Protein AF-A0A8C8DE47-F1 (afdb_monomer_lite)

Secondary structure (DSSP, 8-state):
--HHHHHHHHHHHHHHHHHHHHHHHHHHHHHTTT-TTHHHHHHHHHHHHHHHHHHHHHHHTSTTS-HHHHHHHHHHHHHHHHHHHHHTT-HHHHHHHHHHHHHHHHHHHHHS-HHHHHHHHHHHHHHHHHHHHHHHHHT-THHHHHHHHHHHTT---STHHHHHHHHHHHHHHHHHHH--EEEETTEEEE---HHHHHHHHHHHHHHHHHHHHH--------

pLDDT: mean 78.87, std 16.85, range [37.66, 96.94]

InterPro domains:
  IPR026258 Signal recognition particle subunit SRP68 [PF16969] (9-212)
  IPR026258 Signal recognition particle subunit SRP68 [PTHR12860] (9-216)
  IPR034652 Signal recognition particle subunit SRP68, RNA-binding domain [cd15481] (9-136)
  IPR038253 SRP68, N-terminal domain superfamily [G3DSA:1.10.3450.40] (7-141)

Sequence (222 aa):
MIFPLCVLRYLLLVLMEAERAWSYAMQLKQEANTEPRKRFHLLARLRKAAKHSERLEKLCESHRVDAKTKLEAQAYTAYLTGMVEFELQEWKRAMEAFNKCKTIYEKLASAFTEEMAALYRQRVDEISPNIRYCAYNIGDQNAINDLMQMRLTGGGGGMMAEKLETLITQARTKQAATMSEVEWRGRSVPVKVDKARIFLLGLADNEAAIAQVRNPTPLLFV

Foldseek 3Di:
DCPLVVLVVVLVVLLVQLVVLQVVLVVLVVVCVVPVVSLVVSLVSLVSSLVSLVVSLVSCVDPSHDPLVNLVSLLSSLQSQLVNCLSVVVLVSSLVSLVSSLVSLCVVLVPDDVVSVVVSVVVNVLCVLSNLVSCVVVPPPVSLVVLVVVVVVPNDDDPVVVVSVVVNVVVLLVVLVVPQWDADPNDIDGDPDSVVSSVVVVVVVVVVVVVCVVDDPPPPPD

Structure (mmCIF, N/CA/C/O backbone):
data_AF-A0A8C8DE47-F1
#
_entry.id   AF-A0A8C8DE47-F1
#
loop_
_atom_site.group_PDB
_atom_site.id
_atom_site.type_symbol
_atom_site.label_atom_id
_atom_site.label_alt_id
_atom_site.label_comp_id
_atom_site.label_asym_id
_atom_site.label_entity_id
_atom_site.label_seq_id
_atom_site.pdbx_PDB_ins_code
_atom_site.Cartn_x
_atom_site.Cartn_y
_atom_site.Cartn_z
_atom_site.occupancy
_atom_site.B_iso_or_equiv
_atom_site.auth_seq_id
_atom_site.auth_comp_id
_atom_site.auth_asym_id
_atom_site.auth_atom_id
_atom_site.pdbx_PDB_model_num
ATOM 1 N N . MET A 1 1 ? 28.789 -2.212 -26.240 1.00 38.50 1 MET A N 1
ATOM 2 C CA . MET A 1 1 ? 27.465 -2.509 -25.638 1.00 38.50 1 MET A CA 1
ATOM 3 C C . MET A 1 1 ? 27.493 -2.492 -24.094 1.00 38.50 1 MET A C 1
ATOM 5 O O . MET A 1 1 ? 26.902 -3.348 -23.458 1.00 38.50 1 MET A O 1
ATOM 9 N N . ILE A 1 2 ? 28.135 -1.497 -23.461 1.00 44.56 2 ILE A N 1
ATOM 10 C CA . ILE A 1 2 ? 28.269 -1.399 -21.982 1.00 44.56 2 ILE A CA 1
ATOM 11 C C . ILE A 1 2 ? 27.186 -0.483 -21.359 1.00 44.56 2 ILE A C 1
ATOM 13 O O . ILE A 1 2 ? 26.932 -0.510 -20.158 1.00 44.56 2 ILE A O 1
ATOM 17 N N . PHE A 1 3 ? 26.488 0.301 -22.185 1.00 41.28 3 PHE A N 1
ATOM 18 C CA . PHE A 1 3 ? 25.546 1.335 -21.749 1.00 41.28 3 PHE A CA 1
ATOM 19 C C . PHE A 1 3 ? 24.226 0.865 -21.091 1.00 41.28 3 PHE A C 1
ATOM 21 O O . PHE A 1 3 ? 23.833 1.517 -20.122 1.00 41.28 3 PHE A O 1
ATOM 28 N N . PRO A 1 4 ? 23.540 -0.222 -21.509 1.00 51.75 4 PRO A N 1
ATOM 29 C CA . PRO A 1 4 ? 22.264 -0.601 -20.880 1.00 51.75 4 PRO A CA 1
ATOM 30 C C . PRO A 1 4 ? 22.438 -1.132 -19.444 1.00 51.75 4 PRO A C 1
ATOM 32 O O . PRO A 1 4 ? 21.611 -0.867 -18.574 1.00 51.75 4 PRO A O 1
ATOM 35 N N . LEU A 1 5 ? 23.569 -1.785 -19.153 1.00 52.19 5 LEU A N 1
ATOM 36 C CA . LEU A 1 5 ? 23.911 -2.291 -17.816 1.00 52.19 5 LEU A CA 1
ATOM 37 C C . LEU A 1 5 ? 24.137 -1.175 -16.788 1.00 52.19 5 LEU A C 1
ATOM 39 O O . LEU A 1 5 ? 23.885 -1.372 -15.601 1.00 52.19 5 LEU A O 1
ATOM 43 N N . CYS A 1 6 ? 24.601 -0.002 -17.223 1.00 58.97 6 CYS A N 1
ATOM 44 C CA . CYS A 1 6 ? 24.860 1.115 -16.319 1.00 58.97 6 CYS A CA 1
ATOM 45 C C . CYS A 1 6 ? 23.542 1.718 -15.804 1.00 58.97 6 CYS A C 1
ATOM 47 O O . CYS A 1 6 ? 23.380 1.915 -14.603 1.00 58.97 6 CYS A O 1
ATOM 49 N N . VAL A 1 7 ? 22.562 1.914 -16.695 1.00 65.38 7 VAL A N 1
ATOM 50 C CA . VAL A 1 7 ? 21.240 2.475 -16.355 1.00 65.38 7 VAL A CA 1
ATOM 51 C C . VAL A 1 7 ? 20.494 1.579 -15.361 1.00 65.38 7 VAL A C 1
ATOM 53 O O . VAL A 1 7 ? 19.996 2.071 -14.351 1.00 65.38 7 VAL A O 1
ATOM 56 N N . LEU A 1 8 ? 20.500 0.261 -15.584 1.00 74.38 8 LEU A N 1
ATOM 57 C CA . LEU A 1 8 ? 19.870 -0.708 -14.680 1.00 74.38 8 LEU A CA 1
ATOM 58 C C . LEU A 1 8 ? 20.516 -0.722 -13.286 1.00 74.38 8 LEU A C 1
ATOM 60 O O . LEU A 1 8 ? 19.811 -0.795 -12.281 1.00 74.38 8 LEU A O 1
ATOM 64 N N . ARG A 1 9 ? 21.847 -0.584 -13.202 1.00 80.56 9 ARG A N 1
ATOM 65 C CA . ARG A 1 9 ? 22.563 -0.504 -11.916 1.00 80.56 9 ARG A CA 1
ATOM 66 C C . ARG A 1 9 ? 22.198 0.749 -11.121 1.00 80.56 9 ARG A C 1
ATOM 68 O O . ARG A 1 9 ? 22.050 0.662 -9.905 1.00 80.56 9 ARG A O 1
ATOM 75 N N . TYR A 1 10 ? 22.021 1.893 -11.784 1.00 84.81 10 TYR A N 1
ATOM 76 C CA . TYR A 1 10 ? 21.593 3.121 -11.106 1.00 84.81 10 TYR A CA 1
ATOM 77 C C . TYR A 1 10 ? 20.150 3.037 -10.595 1.00 84.81 10 TYR A C 1
ATOM 79 O O . TYR A 1 10 ? 19.887 3.477 -9.477 1.00 84.81 10 TYR A O 1
ATOM 87 N N . LEU A 1 11 ? 19.232 2.442 -11.366 1.00 88.44 11 LEU A N 1
ATOM 88 C CA . LEU A 1 11 ? 17.853 2.214 -10.914 1.00 88.44 11 LEU A CA 1
ATOM 89 C C . LEU A 1 11 ? 17.817 1.276 -9.701 1.00 88.44 11 LEU A C 1
ATOM 91 O O . LEU A 1 11 ? 17.172 1.586 -8.700 1.00 88.44 11 LEU A O 1
ATOM 95 N N . LEU A 1 12 ? 18.578 0.178 -9.751 1.00 92.00 12 LEU A N 1
ATOM 96 C CA . LEU A 1 12 ? 18.678 -0.770 -8.643 1.00 92.00 12 LEU A CA 1
ATOM 97 C C . LEU A 1 12 ? 19.246 -0.118 -7.375 1.00 92.00 12 LEU A C 1
ATOM 99 O O . LEU A 1 12 ? 18.756 -0.387 -6.284 1.00 92.00 12 LEU A O 1
ATOM 103 N N . LEU A 1 13 ? 20.239 0.768 -7.500 1.00 93.44 13 LEU A N 1
ATOM 10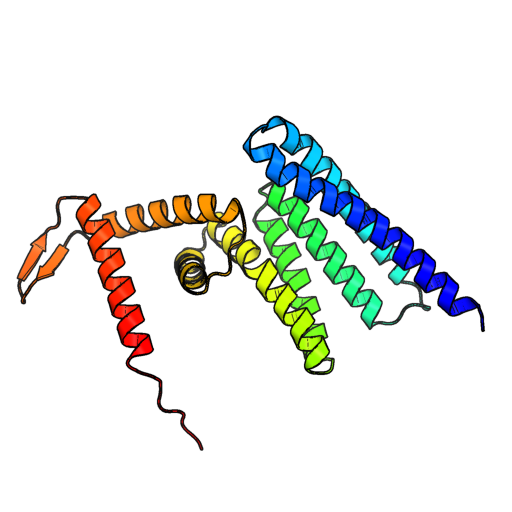4 C CA . LEU A 1 13 ? 20.801 1.486 -6.354 1.00 93.44 13 LEU A CA 1
ATOM 105 C C . LEU A 1 13 ? 19.730 2.311 -5.622 1.00 93.44 13 LEU A C 1
ATOM 107 O O . LEU A 1 13 ? 19.622 2.230 -4.401 1.00 93.44 13 LEU A O 1
ATOM 111 N N . VAL A 1 14 ? 18.918 3.074 -6.361 1.00 94.12 14 VAL A N 1
ATOM 112 C CA . VAL A 1 14 ? 17.852 3.902 -5.771 1.00 94.12 14 VAL A CA 1
ATOM 113 C C . VAL A 1 14 ? 16.739 3.034 -5.183 1.00 94.12 14 VAL A C 1
ATOM 115 O O . VAL A 1 14 ? 16.232 3.346 -4.104 1.00 94.12 14 VAL A O 1
ATOM 118 N N . LEU A 1 15 ? 16.401 1.918 -5.836 1.00 94.00 15 LEU A N 1
ATOM 119 C CA . LEU A 1 15 ? 15.455 0.942 -5.296 1.00 94.00 15 LEU A CA 1
ATOM 120 C C . LEU A 1 15 ? 15.939 0.386 -3.948 1.00 94.00 15 LEU A C 1
ATOM 122 O O . LEU A 1 15 ? 15.185 0.378 -2.981 1.00 94.00 15 LEU A O 1
ATOM 126 N N . MET A 1 16 ? 17.216 0.011 -3.843 1.00 95.44 16 MET A N 1
ATOM 127 C CA . MET A 1 16 ? 17.796 -0.492 -2.591 1.00 95.44 16 MET A CA 1
ATOM 128 C C . MET A 1 16 ? 17.803 0.567 -1.478 1.00 95.44 16 MET A C 1
ATOM 130 O O . MET A 1 16 ? 17.647 0.235 -0.302 1.00 95.44 16 MET A O 1
ATOM 134 N N . GLU A 1 17 ? 17.935 1.856 -1.809 1.00 95.25 17 GLU A N 1
ATOM 135 C CA . GLU A 1 17 ? 17.772 2.933 -0.825 1.00 95.25 17 GLU A CA 1
ATOM 136 C C . GLU A 1 17 ? 16.335 3.037 -0.297 1.00 95.25 17 GLU A C 1
ATOM 138 O O . GLU A 1 17 ? 16.152 3.245 0.910 1.00 95.25 17 GLU A O 1
ATOM 143 N N . ALA A 1 18 ? 15.339 2.885 -1.179 1.00 95.75 18 ALA A N 1
ATOM 144 C CA . ALA A 1 18 ? 13.925 2.872 -0.813 1.00 95.75 18 ALA A CA 1
ATOM 145 C C . ALA A 1 18 ? 13.596 1.658 0.070 1.00 95.75 18 ALA A C 1
ATOM 147 O O . ALA A 1 18 ? 13.076 1.833 1.173 1.00 95.75 18 ALA A O 1
ATOM 148 N N . GLU A 1 19 ? 14.011 0.459 -0.345 1.00 96.31 19 GLU A N 1
ATOM 149 C CA . GLU A 1 19 ? 13.815 -0.799 0.389 1.00 96.31 19 GLU A CA 1
ATOM 150 C C . GLU A 1 19 ? 14.493 -0.794 1.761 1.00 96.31 19 GLU A C 1
ATOM 152 O O . GLU A 1 19 ? 13.926 -1.239 2.761 1.00 96.31 19 GLU A O 1
ATOM 157 N N . ARG A 1 20 ? 15.689 -0.207 1.871 1.00 96.81 20 ARG A N 1
ATOM 158 C CA . ARG A 1 20 ? 16.355 -0.031 3.168 1.00 96.81 20 ARG A CA 1
ATOM 159 C C . ARG A 1 20 ? 15.553 0.875 4.105 1.00 96.81 20 ARG A C 1
ATOM 161 O O . ARG A 1 20 ? 15.493 0.628 5.306 1.00 96.81 20 ARG A O 1
ATOM 168 N N . ALA A 1 21 ? 14.966 1.955 3.590 1.00 96.19 21 ALA A N 1
ATOM 169 C CA . ALA A 1 21 ? 14.141 2.843 4.405 1.00 96.19 21 ALA A CA 1
ATOM 170 C C . ALA A 1 21 ? 12.803 2.186 4.786 1.00 96.19 21 ALA A C 1
ATOM 172 O O . ALA A 1 21 ? 12.360 2.342 5.926 1.00 96.19 21 ALA A O 1
ATOM 173 N N . TRP A 1 22 ? 12.198 1.432 3.865 1.00 96.25 22 TRP A N 1
ATOM 174 C CA . TRP A 1 22 ? 10.948 0.708 4.083 1.00 96.25 22 TRP A CA 1
ATOM 175 C C . TRP A 1 22 ? 11.107 -0.436 5.090 1.00 96.25 22 TRP A C 1
ATOM 177 O O . TRP A 1 22 ? 10.358 -0.491 6.063 1.00 96.25 22 TRP A O 1
ATOM 187 N N . SER A 1 23 ? 12.124 -1.287 4.937 1.00 95.88 23 SER A N 1
ATOM 188 C CA . SER A 1 23 ? 12.392 -2.396 5.864 1.00 95.88 23 SER A CA 1
ATOM 189 C C . SER A 1 23 ? 12.642 -1.898 7.288 1.00 95.88 23 SER A C 1
ATOM 191 O O . SER A 1 23 ? 12.071 -2.427 8.242 1.00 95.88 23 SER A O 1
ATOM 193 N N . TYR A 1 24 ? 13.391 -0.803 7.443 1.00 95.69 24 TYR A N 1
ATOM 194 C CA . TYR A 1 24 ? 13.592 -0.184 8.752 1.00 95.69 24 TYR A CA 1
ATOM 195 C C . TYR A 1 24 ? 12.274 0.363 9.330 1.00 95.69 24 TYR A C 1
ATOM 197 O O . TYR A 1 24 ? 12.012 0.239 10.525 1.00 95.69 24 TYR A O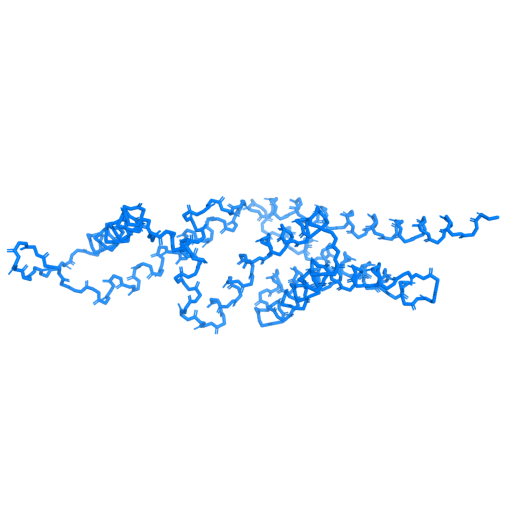 1
ATOM 205 N N . ALA A 1 25 ? 11.394 0.933 8.504 1.00 93.88 25 ALA A N 1
ATOM 206 C CA . ALA A 1 25 ? 10.071 1.330 8.976 1.00 93.88 25 ALA A CA 1
ATOM 207 C C . ALA A 1 25 ? 9.223 0.131 9.435 1.00 93.88 25 ALA A C 1
ATOM 209 O O . ALA A 1 25 ? 8.546 0.236 10.456 1.00 93.88 25 ALA A O 1
ATOM 210 N N . MET A 1 26 ? 9.280 -1.002 8.728 1.00 92.56 26 MET A N 1
ATOM 211 C CA . MET A 1 26 ? 8.561 -2.223 9.111 1.00 92.56 26 MET A CA 1
ATOM 212 C C . MET A 1 26 ? 9.095 -2.825 10.415 1.00 92.56 26 MET A C 1
ATOM 214 O O . MET A 1 26 ? 8.305 -3.226 11.267 1.00 92.56 26 MET A O 1
ATOM 218 N N . GLN A 1 27 ? 10.412 -2.805 10.630 1.00 93.12 27 GLN A N 1
ATOM 219 C CA . GLN A 1 27 ? 11.006 -3.182 11.915 1.00 93.12 27 GLN A CA 1
ATOM 220 C C . GLN A 1 27 ? 10.499 -2.270 13.045 1.00 93.12 27 GLN A C 1
ATOM 222 O O . GLN A 1 27 ? 9.996 -2.743 14.062 1.00 93.12 27 GLN A O 1
ATOM 227 N N . LEU A 1 28 ? 10.552 -0.949 12.844 1.00 92.06 28 LEU A N 1
ATOM 228 C CA . LEU A 1 28 ? 10.053 0.019 13.826 1.00 92.06 28 LEU A CA 1
ATOM 229 C C . LEU A 1 28 ? 8.552 -0.134 14.088 1.00 92.06 28 LEU A C 1
ATOM 231 O O . LEU A 1 28 ? 8.098 0.220 15.170 1.00 92.06 28 LEU A O 1
ATOM 235 N N . LYS A 1 29 ? 7.783 -0.665 13.130 1.00 89.75 29 LYS A N 1
ATOM 236 C CA . LYS A 1 29 ? 6.351 -0.948 13.295 1.00 89.75 29 LYS A CA 1
ATOM 237 C C . LYS A 1 29 ? 6.108 -2.044 14.320 1.00 89.75 29 LYS A C 1
ATOM 239 O O . LYS A 1 29 ? 5.186 -1.920 15.115 1.00 89.75 29 LYS A O 1
ATOM 244 N N . GLN A 1 30 ? 6.950 -3.073 14.333 1.00 89.88 30 GLN A N 1
ATOM 245 C CA . GLN A 1 30 ? 6.897 -4.132 15.341 1.00 89.88 30 GLN A CA 1
AT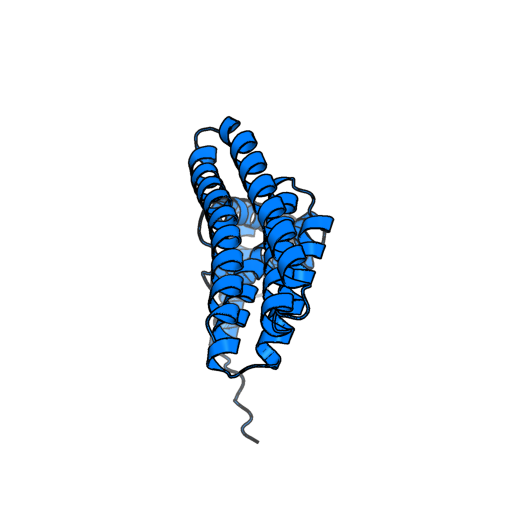OM 246 C C . GLN A 1 30 ? 7.351 -3.610 16.710 1.00 89.88 30 GLN A C 1
ATOM 248 O O . GLN A 1 30 ? 6.702 -3.864 17.721 1.00 89.88 30 GLN A O 1
ATOM 253 N N . GLU A 1 31 ? 8.424 -2.816 16.744 1.00 89.56 31 GLU A N 1
ATOM 254 C CA . GLU A 1 31 ? 8.941 -2.222 17.985 1.00 89.56 31 GLU A CA 1
ATOM 255 C C . GLU A 1 31 ? 8.005 -1.154 18.580 1.00 89.56 31 GLU A C 1
ATOM 257 O O . GLU A 1 31 ? 8.010 -0.925 19.787 1.00 89.56 31 GLU A O 1
ATOM 262 N N . ALA A 1 32 ? 7.187 -0.493 17.757 1.00 87.50 32 ALA A N 1
ATOM 263 C CA . ALA A 1 32 ? 6.231 0.513 18.214 1.00 87.50 32 ALA A CA 1
ATOM 264 C C . ALA A 1 32 ? 5.055 -0.077 19.012 1.00 87.50 32 ALA A C 1
ATOM 266 O O . ALA A 1 32 ? 4.316 0.684 19.636 1.00 87.50 32 ALA A O 1
ATOM 267 N N . ASN A 1 33 ? 4.889 -1.404 19.015 1.00 83.50 33 ASN A N 1
ATOM 268 C CA . ASN A 1 33 ? 3.889 -2.079 19.843 1.00 83.50 33 ASN A CA 1
ATOM 269 C C . ASN A 1 33 ? 4.217 -1.964 21.334 1.00 83.50 33 ASN A C 1
ATOM 271 O O . ASN A 1 33 ? 3.310 -1.826 22.147 1.00 83.50 33 ASN A O 1
ATOM 275 N N . THR A 1 34 ? 5.506 -2.000 21.683 1.00 87.62 34 THR A N 1
ATOM 276 C CA . THR A 1 34 ? 5.983 -1.806 23.058 1.00 87.62 34 THR A CA 1
ATOM 277 C C . THR A 1 34 ? 6.329 -0.344 23.330 1.00 87.62 34 THR A C 1
ATOM 279 O O . THR A 1 34 ? 6.056 0.157 24.414 1.00 87.62 34 THR A O 1
ATOM 282 N N . GLU A 1 35 ? 6.877 0.361 22.335 1.00 88.62 35 GLU A N 1
ATOM 283 C CA . GLU A 1 35 ? 7.365 1.737 22.469 1.00 88.62 35 GLU A CA 1
ATOM 284 C C . GLU A 1 35 ? 6.647 2.700 21.501 1.00 88.62 35 GLU A C 1
ATOM 286 O O . GLU A 1 35 ? 7.151 2.979 20.403 1.00 88.62 35 GLU A O 1
ATOM 291 N N . PRO A 1 36 ? 5.498 3.294 21.881 1.00 86.62 36 PRO A N 1
ATOM 292 C CA . PRO A 1 36 ? 4.660 4.073 20.963 1.00 86.62 36 PRO A CA 1
ATOM 293 C C . PRO A 1 36 ? 5.369 5.308 20.385 1.00 86.62 36 PRO A C 1
ATOM 295 O O . PRO A 1 36 ? 5.050 5.760 19.282 1.00 86.62 36 PRO A O 1
ATOM 298 N N . ARG A 1 37 ? 6.391 5.836 21.075 1.00 89.19 37 ARG A N 1
ATOM 299 C CA . ARG A 1 37 ? 7.202 6.967 20.596 1.00 89.19 37 ARG A CA 1
ATOM 300 C C . ARG A 1 37 ? 7.969 6.640 19.308 1.00 89.19 37 ARG A C 1
ATOM 302 O O . ARG A 1 37 ? 8.228 7.543 18.512 1.00 89.19 37 ARG A O 1
ATOM 309 N N . LYS A 1 38 ? 8.278 5.364 19.042 1.00 88.50 38 LYS A N 1
ATOM 310 C CA . LYS A 1 38 ? 8.953 4.936 17.802 1.00 88.50 38 LYS A CA 1
ATOM 311 C C . LYS A 1 38 ? 8.095 5.137 16.552 1.00 88.50 38 LYS A C 1
ATOM 313 O O . LYS A 1 38 ? 8.648 5.220 15.454 1.00 88.50 38 LYS A O 1
ATOM 318 N N . ARG A 1 39 ? 6.777 5.331 16.697 1.00 89.12 39 ARG A N 1
ATOM 319 C CA . ARG A 1 39 ? 5.868 5.617 15.575 1.00 89.12 39 ARG A CA 1
ATOM 320 C C . ARG A 1 39 ? 6.256 6.884 14.801 1.00 89.12 39 ARG A C 1
ATOM 322 O O . ARG A 1 39 ? 6.137 6.912 13.579 1.00 89.12 39 ARG A O 1
ATOM 329 N N . PHE A 1 40 ? 6.797 7.904 15.472 1.00 91.69 40 PHE A N 1
ATOM 330 C CA . PHE A 1 40 ? 7.300 9.106 14.792 1.00 91.69 40 PHE A CA 1
ATOM 331 C C . PHE A 1 40 ? 8.489 8.792 13.875 1.00 91.69 40 PHE A C 1
ATOM 333 O O . PHE A 1 40 ? 8.558 9.275 12.742 1.00 91.69 40 PHE A O 1
ATOM 340 N N . HIS A 1 41 ? 9.409 7.944 14.342 1.00 93.81 41 HIS A N 1
ATOM 341 C CA . HIS A 1 41 ? 10.574 7.523 13.565 1.00 93.81 41 HIS A CA 1
ATOM 342 C C . HIS A 1 41 ? 10.168 6.623 12.395 1.00 93.81 41 HIS A C 1
ATOM 344 O O . HIS A 1 41 ? 10.675 6.799 11.286 1.00 93.81 41 HIS A O 1
ATOM 350 N N . LEU A 1 42 ? 9.216 5.712 12.615 1.00 93.38 42 LEU A N 1
ATOM 351 C CA . LEU A 1 42 ? 8.605 4.894 11.565 1.00 93.38 42 LEU A CA 1
ATOM 352 C C . LEU A 1 42 ? 8.080 5.768 10.427 1.00 93.38 42 LEU A C 1
ATOM 354 O O . LEU A 1 42 ? 8.450 5.565 9.270 1.00 93.38 42 LEU A O 1
ATOM 358 N N . LEU A 1 43 ? 7.271 6.779 10.752 1.00 94.19 43 LEU A N 1
ATOM 359 C CA . LEU A 1 43 ? 6.667 7.650 9.749 1.00 94.19 43 LEU A CA 1
ATOM 360 C C . LEU A 1 43 ? 7.729 8.438 8.968 1.00 94.19 43 LEU A C 1
ATOM 362 O O . LEU A 1 43 ? 7.639 8.569 7.747 1.00 94.19 43 LEU A O 1
ATOM 366 N N . ALA A 1 44 ? 8.772 8.923 9.649 1.00 95.56 44 ALA A N 1
ATOM 367 C CA . ALA A 1 44 ? 9.896 9.590 8.998 1.00 95.56 44 ALA A CA 1
ATOM 368 C C . ALA A 1 44 ? 10.636 8.659 8.017 1.00 95.56 44 ALA A C 1
ATOM 370 O O . ALA A 1 44 ? 11.041 9.092 6.935 1.00 95.56 44 ALA A O 1
ATOM 371 N N . ARG A 1 45 ? 10.789 7.373 8.362 1.00 96.31 45 ARG A N 1
ATOM 372 C CA . ARG A 1 45 ? 11.398 6.362 7.485 1.00 96.31 45 ARG A CA 1
ATOM 373 C C . ARG A 1 45 ? 10.515 6.022 6.284 1.00 96.31 45 ARG A C 1
ATOM 375 O O . ARG A 1 45 ? 11.041 6.006 5.174 1.00 96.31 45 ARG A O 1
ATOM 382 N N . LEU A 1 46 ? 9.202 5.862 6.461 1.00 94.75 46 LEU A N 1
ATOM 383 C CA . LEU A 1 46 ? 8.279 5.637 5.338 1.00 94.75 46 LEU A CA 1
ATOM 384 C C . LEU A 1 46 ? 8.239 6.817 4.368 1.00 94.75 46 LEU A C 1
ATOM 386 O O . LEU A 1 46 ? 8.344 6.617 3.162 1.00 94.75 46 LEU A O 1
ATOM 390 N N . ARG A 1 47 ? 8.177 8.055 4.874 1.00 96.25 47 ARG A N 1
ATOM 391 C CA . ARG A 1 47 ? 8.252 9.256 4.022 1.00 96.25 47 ARG A CA 1
ATOM 392 C C . ARG A 1 47 ? 9.556 9.312 3.233 1.00 96.25 47 ARG A C 1
ATOM 394 O O . ARG A 1 47 ? 9.562 9.701 2.069 1.00 96.25 47 ARG A O 1
ATOM 401 N N . LYS A 1 48 ? 10.668 8.902 3.852 1.00 96.50 48 LYS A N 1
ATOM 402 C CA . LYS A 1 48 ? 11.952 8.793 3.158 1.00 96.50 48 LYS A CA 1
ATOM 403 C C . LYS A 1 48 ? 11.900 7.732 2.053 1.00 96.50 48 LYS A C 1
ATOM 405 O O . LYS A 1 48 ? 12.375 8.016 0.959 1.00 96.50 48 LYS A O 1
ATOM 410 N N . ALA A 1 49 ? 11.310 6.564 2.310 1.00 96.94 49 ALA A N 1
ATOM 411 C CA . ALA A 1 49 ? 11.123 5.521 1.300 1.00 96.94 49 ALA A CA 1
ATOM 412 C C . ALA A 1 49 ? 10.290 6.032 0.110 1.00 96.94 49 ALA A C 1
ATOM 414 O O . ALA A 1 49 ? 10.742 5.928 -1.027 1.00 96.94 49 ALA A O 1
ATOM 415 N N . ALA A 1 50 ? 9.154 6.689 0.375 1.00 95.75 50 ALA A N 1
ATOM 416 C CA . ALA A 1 50 ? 8.307 7.292 -0.658 1.00 95.75 50 ALA A CA 1
ATOM 417 C C . ALA A 1 50 ? 9.054 8.357 -1.489 1.00 95.75 50 ALA A C 1
ATOM 419 O O . ALA A 1 50 ? 8.954 8.399 -2.711 1.00 95.75 50 ALA A O 1
ATOM 420 N N . LYS A 1 51 ? 9.902 9.175 -0.855 1.00 96.44 51 LYS A N 1
ATOM 421 C CA . LYS A 1 51 ? 10.746 10.142 -1.576 1.00 96.44 51 LYS A CA 1
ATOM 422 C C . LYS A 1 51 ? 11.781 9.461 -2.483 1.00 96.44 51 LYS A C 1
ATOM 424 O O . LYS A 1 51 ? 12.091 9.974 -3.559 1.00 96.44 51 LYS A O 1
ATOM 429 N N . HIS A 1 52 ? 12.342 8.326 -2.059 1.00 96.38 52 HIS A N 1
ATOM 430 C CA . HIS A 1 52 ? 13.243 7.538 -2.905 1.00 96.38 52 HIS A CA 1
ATOM 431 C C . HIS A 1 52 ? 12.493 6.892 -4.080 1.00 96.38 52 HIS A C 1
ATOM 433 O O . HIS A 1 52 ? 13.025 6.910 -5.188 1.00 96.38 52 HIS A O 1
ATOM 439 N N . SER A 1 53 ? 11.257 6.409 -3.894 1.00 95.44 53 SER A N 1
ATOM 440 C CA . SER A 1 53 ? 10.447 5.886 -5.005 1.00 95.44 53 SER A CA 1
ATOM 441 C C . SER A 1 53 ? 10.014 6.967 -5.990 1.00 95.44 53 SER A C 1
ATOM 443 O O . SER A 1 53 ? 10.128 6.755 -7.189 1.00 95.44 53 SER A O 1
ATOM 445 N N . GLU A 1 54 ? 9.643 8.165 -5.529 1.00 95.69 54 GLU A N 1
ATOM 446 C CA . GLU A 1 54 ? 9.374 9.301 -6.427 1.00 95.69 54 GLU A CA 1
ATOM 447 C C . GLU A 1 54 ? 10.607 9.663 -7.268 1.00 95.69 54 GLU A C 1
ATOM 449 O O . GLU A 1 54 ? 10.507 9.995 -8.450 1.00 95.69 54 GLU A O 1
ATOM 454 N N . ARG A 1 55 ? 11.804 9.594 -6.670 1.00 94.38 55 ARG A N 1
ATOM 455 C CA . ARG A 1 55 ? 13.058 9.786 -7.409 1.00 94.38 55 ARG A CA 1
ATOM 456 C C . ARG A 1 55 ? 13.278 8.668 -8.429 1.00 94.38 55 ARG A C 1
ATOM 458 O O . ARG A 1 55 ? 13.732 8.963 -9.531 1.00 94.38 55 ARG A O 1
ATOM 465 N N . LEU A 1 56 ? 12.987 7.419 -8.068 1.00 93.69 56 LEU A N 1
ATOM 466 C CA . LEU A 1 56 ? 13.083 6.271 -8.970 1.00 93.69 56 LEU A CA 1
ATOM 467 C C . LEU A 1 56 ? 12.135 6.431 -10.166 1.00 93.69 56 LEU A C 1
ATOM 469 O O . LEU A 1 56 ? 12.569 6.283 -11.302 1.00 93.69 56 LEU A O 1
ATOM 473 N N . GLU A 1 57 ? 10.882 6.809 -9.923 1.00 94.44 57 GLU A N 1
ATOM 474 C CA . GLU A 1 57 ? 9.875 7.055 -10.959 1.00 94.44 57 GLU A CA 1
ATOM 475 C C . GLU A 1 57 ? 10.337 8.127 -11.954 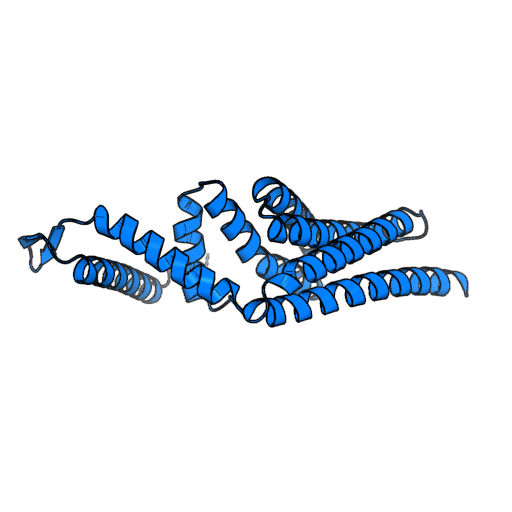1.00 94.44 57 GLU A C 1
ATOM 477 O O . GLU A 1 57 ? 10.343 7.875 -13.158 1.00 94.44 57 GLU A O 1
ATOM 482 N N . LYS A 1 58 ? 10.857 9.260 -11.462 1.00 93.19 58 LYS A N 1
ATOM 483 C CA . LYS A 1 58 ? 11.433 10.322 -12.309 1.00 93.19 58 LYS A CA 1
ATOM 484 C C . LYS A 1 58 ? 12.607 9.843 -13.162 1.00 93.19 58 LYS A C 1
ATOM 486 O O . LYS A 1 58 ? 12.778 10.288 -14.292 1.00 93.19 58 LYS A O 1
ATOM 491 N N . LEU A 1 59 ? 13.445 8.944 -12.641 1.00 91.06 59 LEU A N 1
ATOM 492 C CA . LEU A 1 59 ? 14.530 8.347 -13.430 1.00 91.06 59 LEU A CA 1
ATOM 493 C C . LEU A 1 59 ? 13.983 7.393 -14.501 1.00 91.06 59 LEU A C 1
ATOM 495 O O . LEU A 1 59 ? 14.518 7.346 -15.613 1.00 91.06 59 LEU A O 1
ATOM 499 N N . CYS A 1 60 ? 12.907 6.669 -14.186 1.00 91.19 60 CYS A N 1
ATOM 500 C CA . CYS A 1 60 ? 12.232 5.768 -15.111 1.00 91.19 60 CYS A CA 1
ATOM 501 C C . CYS A 1 60 ? 11.522 6.497 -16.258 1.00 91.19 60 CYS A C 1
ATOM 503 O O . CYS A 1 60 ? 11.348 5.887 -17.304 1.00 91.19 60 CYS A O 1
ATOM 505 N N . GLU A 1 61 ? 11.173 7.783 -16.143 1.00 90.25 61 GLU A N 1
ATOM 506 C CA . GLU A 1 61 ? 10.559 8.572 -17.233 1.00 90.25 61 GLU A CA 1
ATOM 507 C C . GLU A 1 61 ? 11.446 8.698 -18.487 1.00 90.25 61 GLU A C 1
ATOM 509 O O . GLU A 1 61 ? 10.950 8.970 -19.582 1.00 90.25 61 GLU A O 1
ATOM 514 N N . SER A 1 62 ? 12.751 8.438 -18.363 1.00 89.00 62 SER A N 1
ATOM 515 C CA . SER A 1 62 ? 13.695 8.459 -19.481 1.00 89.00 62 SER A CA 1
ATOM 516 C C . SER A 1 62 ? 13.256 7.574 -20.661 1.00 89.00 62 SER A C 1
ATOM 518 O O . SER A 1 62 ? 12.658 6.506 -20.506 1.00 89.00 62 SER A O 1
ATOM 520 N N . HIS A 1 63 ? 13.613 7.979 -21.883 1.00 84.88 63 HIS A N 1
ATOM 521 C CA . HIS A 1 63 ? 13.351 7.207 -23.108 1.00 84.88 63 HIS A CA 1
ATOM 522 C C . HIS A 1 63 ? 14.119 5.875 -23.162 1.00 84.88 63 HIS A C 1
ATOM 524 O O . HIS A 1 63 ? 13.810 5.026 -23.988 1.00 84.88 63 HIS A O 1
ATOM 530 N N . ARG A 1 64 ? 15.124 5.692 -22.296 1.00 85.81 64 ARG A N 1
ATOM 531 C CA . ARG A 1 64 ? 15.967 4.486 -22.239 1.00 85.81 64 ARG A CA 1
ATOM 532 C C . ARG A 1 64 ? 15.375 3.354 -21.398 1.00 85.81 64 ARG A C 1
ATOM 534 O O . ARG A 1 64 ? 16.014 2.316 -21.274 1.00 85.81 64 ARG A O 1
ATOM 541 N N . VAL A 1 65 ? 14.227 3.588 -20.764 1.00 86.69 65 VAL A N 1
ATOM 542 C CA . VAL A 1 65 ? 13.578 2.647 -19.847 1.00 86.69 65 VAL A CA 1
ATOM 543 C C . VAL A 1 65 ? 12.295 2.124 -20.482 1.00 86.69 65 VAL A C 1
ATOM 545 O O . VAL A 1 65 ? 11.481 2.904 -20.993 1.00 86.69 65 VAL A O 1
ATOM 548 N N . ASP A 1 66 ? 12.123 0.806 -20.418 1.00 89.00 66 ASP A N 1
ATOM 549 C CA . ASP A 1 66 ? 10.975 0.101 -20.976 1.00 89.00 66 ASP A CA 1
ATOM 550 C C . ASP A 1 66 ? 9.661 0.535 -20.314 1.00 89.00 66 ASP A C 1
ATOM 552 O O . ASP A 1 66 ? 9.606 0.883 -19.130 1.00 89.00 66 ASP A O 1
ATOM 556 N N . ALA A 1 67 ? 8.565 0.460 -21.073 1.00 89.62 67 ALA A N 1
ATOM 557 C CA . ALA A 1 67 ? 7.230 0.795 -20.576 1.00 89.62 67 ALA A CA 1
ATOM 558 C C . ALA A 1 67 ? 6.824 -0.054 -19.356 1.00 89.62 67 ALA A C 1
ATOM 560 O O . ALA A 1 67 ? 6.172 0.455 -18.445 1.00 89.62 67 ALA A O 1
ATOM 561 N N . LYS A 1 68 ? 7.273 -1.317 -19.297 1.00 90.00 68 LYS A N 1
ATOM 562 C CA . LYS A 1 68 ? 7.064 -2.208 -18.147 1.00 90.00 68 LYS A CA 1
ATOM 563 C C . LYS A 1 68 ? 7.648 -1.610 -16.865 1.00 90.00 68 LYS A C 1
ATOM 565 O O . LYS A 1 68 ? 6.925 -1.401 -15.899 1.00 90.00 68 LYS A O 1
ATOM 570 N N . THR A 1 69 ? 8.939 -1.283 -16.873 1.00 90.44 69 THR A N 1
ATOM 571 C CA . THR A 1 69 ? 9.649 -0.754 -15.699 1.00 90.44 69 THR A CA 1
ATOM 572 C C . THR A 1 69 ? 9.105 0.608 -15.263 1.00 90.44 69 THR A C 1
ATOM 574 O O . THR A 1 69 ? 9.086 0.912 -14.073 1.00 90.44 69 THR A O 1
ATOM 577 N N . LYS A 1 70 ? 8.598 1.417 -16.205 1.00 93.06 70 LYS A N 1
ATOM 578 C CA . LYS A 1 70 ? 7.877 2.662 -15.892 1.00 93.06 70 LYS A CA 1
ATOM 579 C C . LYS A 1 70 ? 6.617 2.399 -15.069 1.00 93.06 70 LYS A C 1
ATOM 581 O O . LYS A 1 70 ? 6.429 3.032 -14.034 1.00 93.06 70 LYS A O 1
ATOM 586 N N . LEU A 1 71 ? 5.785 1.452 -15.501 1.00 93.75 71 LEU A N 1
ATOM 587 C CA . LEU A 1 71 ? 4.565 1.079 -14.782 1.00 93.75 71 LEU A CA 1
ATOM 588 C C . LEU A 1 71 ? 4.873 0.441 -13.421 1.00 93.75 71 LEU A C 1
ATOM 590 O O . LEU A 1 71 ? 4.215 0.769 -12.438 1.00 93.75 71 LEU A O 1
ATOM 594 N N . GLU A 1 72 ? 5.900 -0.408 -13.331 1.00 92.94 72 GLU A N 1
ATOM 595 C CA . GLU A 1 72 ? 6.340 -0.989 -12.054 1.00 92.94 72 GLU A CA 1
ATOM 596 C C . GLU A 1 72 ? 6.813 0.086 -11.068 1.00 92.94 72 GLU A C 1
ATOM 598 O O . GLU A 1 72 ? 6.421 0.063 -9.903 1.00 92.94 72 GLU A O 1
ATOM 603 N N . ALA A 1 73 ? 7.589 1.073 -11.530 1.00 94.56 73 ALA A N 1
ATOM 604 C CA . ALA A 1 73 ? 8.014 2.190 -10.691 1.00 94.56 73 ALA A CA 1
ATOM 605 C C . ALA A 1 73 ? 6.818 3.031 -10.210 1.00 94.56 73 ALA A C 1
ATOM 607 O O . ALA A 1 73 ? 6.745 3.361 -9.029 1.00 94.56 73 ALA A O 1
ATOM 608 N N . GLN A 1 74 ? 5.845 3.312 -11.084 1.00 95.25 74 GLN A N 1
ATOM 609 C CA . GLN A 1 74 ? 4.614 4.026 -10.718 1.00 95.25 74 GLN A CA 1
ATOM 610 C C . GLN A 1 74 ? 3.770 3.257 -9.692 1.00 95.25 74 GLN A C 1
ATOM 612 O O . GLN A 1 74 ? 3.248 3.853 -8.746 1.00 95.25 74 GLN A O 1
ATOM 617 N N . ALA A 1 75 ? 3.637 1.937 -9.857 1.00 95.44 75 ALA A N 1
ATOM 618 C CA . ALA A 1 75 ? 2.933 1.082 -8.905 1.00 95.44 75 ALA A CA 1
ATOM 619 C C . ALA A 1 75 ? 3.656 1.042 -7.550 1.00 95.44 75 ALA A C 1
ATOM 621 O O . ALA A 1 75 ? 3.015 1.137 -6.503 1.00 95.44 75 ALA A O 1
ATOM 622 N N . TYR A 1 76 ? 4.989 0.967 -7.561 1.00 96.00 76 TYR A N 1
ATOM 623 C CA . TYR A 1 76 ? 5.816 0.988 -6.357 1.00 96.00 76 TYR A CA 1
ATOM 624 C C . TYR A 1 76 ? 5.717 2.318 -5.597 1.00 96.00 76 TYR A C 1
ATOM 626 O O . TYR A 1 76 ? 5.507 2.310 -4.381 1.00 96.00 76 TYR A O 1
ATOM 634 N N . THR A 1 77 ? 5.777 3.459 -6.294 1.00 96.88 77 THR A N 1
ATOM 635 C CA . THR A 1 77 ? 5.544 4.770 -5.671 1.00 96.88 77 THR A CA 1
ATOM 636 C C . THR A 1 77 ? 4.144 4.836 -5.068 1.00 96.88 77 THR A C 1
ATOM 638 O O . THR A 1 77 ? 4.006 5.173 -3.896 1.00 96.88 77 THR A O 1
ATOM 641 N N . ALA A 1 78 ? 3.107 4.446 -5.820 1.00 96.62 78 ALA A N 1
ATOM 642 C CA . ALA A 1 78 ? 1.729 4.449 -5.327 1.00 96.62 78 ALA A CA 1
ATOM 643 C C . ALA A 1 78 ? 1.551 3.564 -4.080 1.00 96.62 78 ALA A C 1
ATOM 645 O O . ALA A 1 78 ? 0.863 3.958 -3.138 1.00 96.62 78 ALA A O 1
ATOM 646 N N . TYR A 1 79 ? 2.214 2.405 -4.034 1.00 96.56 79 TYR A N 1
ATOM 647 C CA . TYR A 1 79 ? 2.235 1.532 -2.862 1.00 96.56 79 TYR A CA 1
ATOM 648 C C . TYR A 1 79 ? 2.853 2.215 -1.634 1.00 96.56 79 TYR A C 1
ATOM 650 O O . TYR A 1 79 ? 2.235 2.233 -0.568 1.00 96.56 79 TYR A O 1
ATOM 658 N N . LEU A 1 80 ? 4.051 2.799 -1.762 1.00 96.19 80 LEU A N 1
ATOM 659 C CA . LEU A 1 80 ? 4.725 3.450 -0.633 1.00 96.19 80 LEU A CA 1
ATOM 660 C C . LEU A 1 80 ? 3.990 4.708 -0.165 1.00 96.19 80 LEU A C 1
ATOM 662 O O . LEU A 1 80 ? 3.883 4.933 1.041 1.00 96.19 80 LEU A O 1
ATOM 666 N N . THR A 1 81 ? 3.437 5.495 -1.088 1.00 96.12 81 THR A N 1
ATOM 667 C CA . THR A 1 81 ? 2.573 6.631 -0.752 1.00 96.12 81 THR A CA 1
ATOM 668 C C . THR A 1 81 ? 1.328 6.161 -0.004 1.00 96.12 81 THR A C 1
ATOM 670 O O . THR A 1 81 ? 1.010 6.719 1.044 1.00 96.12 81 THR A O 1
ATOM 673 N N . GLY A 1 82 ? 0.673 5.091 -0.469 1.00 94.94 82 GLY A N 1
ATOM 674 C CA . GLY A 1 82 ? -0.460 4.481 0.229 1.00 94.94 82 GLY A CA 1
ATOM 675 C C . GLY A 1 82 ? -0.105 4.055 1.652 1.00 94.94 82 GLY A C 1
ATOM 676 O O . GLY A 1 82 ? -0.843 4.362 2.581 1.00 94.94 82 GLY A O 1
ATOM 677 N N . MET A 1 83 ? 1.069 3.449 1.856 1.00 94.00 83 MET A N 1
ATOM 678 C CA . MET A 1 83 ? 1.558 3.069 3.188 1.00 94.00 83 MET A CA 1
ATOM 679 C C . MET A 1 83 ? 1.816 4.273 4.106 1.00 94.00 83 MET A C 1
ATOM 681 O O . MET A 1 83 ? 1.518 4.206 5.297 1.00 94.00 83 MET A O 1
ATOM 685 N N . VAL A 1 84 ? 2.342 5.384 3.578 1.00 95.00 84 VAL A N 1
ATOM 686 C CA . VAL A 1 84 ? 2.528 6.624 4.353 1.00 95.00 84 VAL A CA 1
ATOM 687 C C . VAL A 1 84 ? 1.182 7.199 4.794 1.00 95.00 84 VAL A C 1
ATOM 689 O O . VAL A 1 84 ? 1.008 7.490 5.977 1.00 95.00 84 VAL A O 1
ATOM 692 N N . GLU A 1 85 ? 0.236 7.354 3.866 1.00 94.69 85 GLU A N 1
ATOM 693 C CA . GLU A 1 85 ? -1.093 7.913 4.154 1.00 94.69 85 GLU A CA 1
ATOM 694 C C . GLU A 1 85 ? -1.903 6.989 5.081 1.00 94.69 85 GLU A C 1
ATOM 696 O O . GLU A 1 85 ? -2.617 7.454 5.969 1.00 94.69 85 GLU A O 1
ATOM 701 N N . PHE A 1 86 ? -1.725 5.671 4.951 1.00 92.88 86 PHE A N 1
ATOM 702 C CA . PHE A 1 86 ? -2.331 4.681 5.838 1.00 92.88 86 PHE A CA 1
ATOM 703 C C . PHE A 1 86 ? -1.844 4.831 7.287 1.00 92.88 86 PHE A C 1
ATOM 705 O O . PHE A 1 86 ? -2.650 4.848 8.216 1.00 92.88 86 PHE A O 1
ATOM 712 N N . GLU A 1 87 ? -0.536 5.001 7.503 1.00 90.94 87 GLU A N 1
ATOM 713 C CA . GLU A 1 87 ? 0.024 5.228 8.846 1.00 90.94 87 GLU A CA 1
ATOM 714 C C . GLU A 1 87 ? -0.350 6.601 9.432 1.00 90.94 87 GLU A C 1
ATOM 716 O O . GLU A 1 87 ? -0.412 6.759 10.661 1.00 90.94 87 GLU A O 1
ATOM 721 N N . LEU A 1 88 ? -0.640 7.578 8.562 1.00 90.88 88 LEU A N 1
ATOM 722 C CA . LEU A 1 88 ? -1.211 8.883 8.912 1.00 90.88 88 LEU A CA 1
ATOM 723 C C . LEU A 1 88 ? -2.710 8.837 9.223 1.00 90.88 88 LEU A C 1
ATOM 725 O O . LEU A 1 88 ? -3.224 9.819 9.743 1.00 90.88 88 LEU A O 1
ATOM 729 N N . GLN A 1 89 ? -3.382 7.707 8.976 1.00 89.88 89 GLN A N 1
ATOM 730 C CA . GLN A 1 89 ? -4.833 7.538 9.140 1.00 89.88 89 GLN A CA 1
ATOM 731 C C . GLN A 1 89 ? -5.671 8.388 8.170 1.00 89.88 89 GLN A C 1
ATOM 733 O O . GLN A 1 89 ? -6.863 8.596 8.386 1.00 89.88 89 GLN A O 1
ATOM 738 N N . GLU A 1 90 ? -5.078 8.826 7.058 1.00 92.38 90 GLU A N 1
ATOM 739 C CA . GLU A 1 90 ? -5.769 9.539 5.982 1.00 92.38 90 GLU A CA 1
ATOM 740 C C . GLU A 1 90 ? -6.427 8.531 5.030 1.00 92.38 90 GLU A C 1
ATOM 742 O O . GLU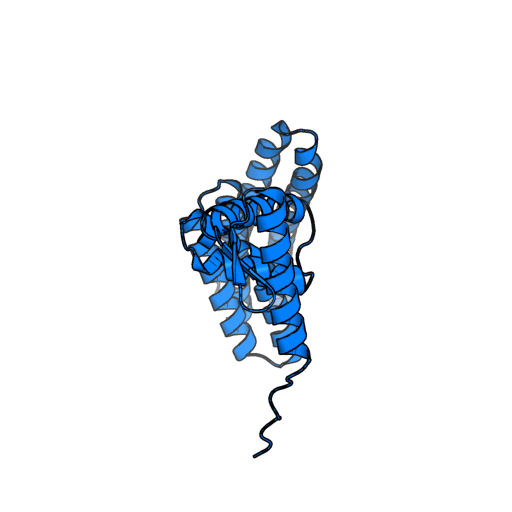 A 1 90 ? -5.960 8.272 3.918 1.00 92.38 90 GLU A O 1
ATOM 747 N N . TRP A 1 91 ? -7.519 7.910 5.488 1.00 90.88 91 TRP A N 1
ATOM 748 C CA . TRP A 1 91 ? -8.109 6.722 4.855 1.00 90.88 91 TRP A CA 1
ATOM 749 C C . TRP A 1 91 ? -8.491 6.913 3.385 1.00 90.88 91 TRP A C 1
ATOM 751 O O . TRP A 1 91 ? -8.270 6.006 2.584 1.00 90.88 91 TRP A O 1
ATOM 761 N N . LYS A 1 92 ? -9.018 8.090 3.016 1.00 90.75 92 LYS A N 1
ATOM 762 C CA . LYS A 1 92 ? -9.406 8.412 1.630 1.00 90.75 92 LYS A CA 1
ATOM 763 C C . LYS A 1 92 ? -8.193 8.457 0.702 1.00 90.75 92 LYS A C 1
ATOM 765 O O . LYS A 1 92 ? -8.159 7.754 -0.303 1.00 90.75 92 LYS A O 1
ATOM 770 N N . ARG A 1 93 ? -7.161 9.216 1.082 1.00 93.00 93 ARG A N 1
ATOM 771 C CA . ARG A 1 93 ? -5.928 9.365 0.290 1.00 93.00 93 ARG A CA 1
ATOM 772 C C . ARG A 1 93 ? -5.154 8.048 0.209 1.00 93.00 93 ARG A C 1
ATOM 774 O O . ARG A 1 93 ? -4.638 7.700 -0.851 1.00 93.00 93 ARG A O 1
ATOM 781 N N . ALA A 1 94 ? -5.129 7.282 1.301 1.00 93.62 94 ALA A N 1
ATOM 782 C CA . ALA A 1 94 ? -4.548 5.944 1.323 1.00 93.62 94 ALA A CA 1
ATOM 783 C C . ALA A 1 94 ? -5.273 4.990 0.359 1.00 93.62 94 ALA A C 1
ATOM 785 O O . ALA A 1 94 ? -4.625 4.294 -0.421 1.00 93.62 94 ALA A O 1
ATOM 786 N N . MET A 1 95 ? -6.611 4.993 0.365 1.00 91.50 95 MET A N 1
ATOM 787 C CA . MET A 1 95 ? -7.414 4.181 -0.549 1.00 91.50 95 MET A CA 1
ATOM 788 C C . MET A 1 95 ? -7.167 4.553 -2.013 1.00 91.50 95 MET A C 1
ATOM 790 O O . MET A 1 95 ? -6.976 3.660 -2.834 1.00 91.50 95 MET A O 1
ATOM 794 N N . GLU A 1 96 ? -7.143 5.843 -2.351 1.00 94.19 96 GLU A N 1
ATOM 795 C CA . GLU A 1 96 ? -6.853 6.310 -3.712 1.00 94.19 96 GLU A CA 1
ATOM 796 C C . GLU A 1 96 ? -5.487 5.807 -4.200 1.00 94.19 96 GLU A C 1
ATOM 798 O O . GLU A 1 96 ? -5.374 5.267 -5.305 1.00 94.19 96 GLU A O 1
ATOM 803 N N . ALA A 1 97 ? -4.455 5.910 -3.358 1.00 95.50 97 ALA A N 1
ATOM 804 C CA . ALA A 1 97 ? -3.113 5.437 -3.680 1.00 95.50 97 ALA A CA 1
ATOM 805 C C . ALA A 1 97 ? -3.051 3.905 -3.838 1.00 95.50 97 ALA A C 1
ATOM 807 O O . ALA A 1 97 ? -2.463 3.406 -4.803 1.00 95.50 97 ALA A O 1
ATOM 808 N N . PHE A 1 98 ? -3.701 3.145 -2.950 1.00 95.12 98 PHE A N 1
ATOM 809 C CA . PHE A 1 98 ? -3.762 1.687 -3.068 1.00 95.12 98 PHE A CA 1
ATOM 810 C C . PHE A 1 98 ? -4.587 1.223 -4.273 1.00 95.12 98 PHE A C 1
ATOM 812 O O . PHE A 1 98 ? -4.179 0.281 -4.946 1.00 95.12 98 PHE A O 1
ATOM 819 N N . ASN A 1 99 ? -5.687 1.899 -4.609 1.00 94.38 99 ASN A N 1
ATOM 820 C CA . ASN A 1 99 ? -6.468 1.599 -5.810 1.00 94.38 99 ASN A CA 1
ATOM 821 C C . ASN A 1 99 ? -5.683 1.908 -7.090 1.00 94.38 99 ASN A C 1
ATOM 823 O O . ASN A 1 99 ? -5.730 1.124 -8.040 1.00 94.38 99 ASN A O 1
ATOM 827 N N . LYS A 1 100 ? -4.903 2.999 -7.111 1.00 95.50 100 LYS A N 1
ATOM 828 C CA . LYS A 1 100 ? -3.965 3.287 -8.207 1.00 95.50 100 LYS A CA 1
ATOM 829 C C . LYS A 1 100 ? -2.940 2.159 -8.357 1.00 95.50 100 LYS A C 1
ATOM 831 O O . LYS A 1 100 ? -2.747 1.661 -9.462 1.00 95.50 100 LYS A O 1
ATOM 836 N N . CYS A 1 101 ? -2.331 1.728 -7.253 1.00 95.44 101 CYS A N 1
ATOM 837 C CA . CYS A 1 101 ? -1.391 0.608 -7.216 1.00 95.44 101 CYS A CA 1
ATOM 838 C C . CYS A 1 101 ? -2.022 -0.693 -7.751 1.00 95.44 101 CYS A C 1
ATOM 840 O O . CYS A 1 101 ? -1.489 -1.301 -8.680 1.00 95.44 101 CYS A O 1
ATOM 842 N N . LYS A 1 102 ? -3.204 -1.060 -7.239 1.00 94.44 102 LYS A N 1
ATOM 843 C CA . LYS A 1 102 ? -3.985 -2.226 -7.671 1.00 94.44 102 LYS A CA 1
ATOM 844 C C . LYS A 1 102 ? -4.269 -2.202 -9.173 1.00 94.44 102 LYS A C 1
ATOM 846 O O . LYS A 1 102 ? -3.940 -3.155 -9.868 1.00 94.44 102 LYS A O 1
ATOM 851 N N . THR A 1 103 ? -4.787 -1.085 -9.681 1.00 95.06 103 THR A N 1
ATOM 852 C CA . THR A 1 103 ? -5.140 -0.928 -11.102 1.00 95.06 103 THR A CA 1
ATOM 853 C C . THR A 1 103 ? -3.927 -1.120 -12.015 1.00 95.06 103 THR A C 1
ATOM 855 O O . THR A 1 103 ? -4.046 -1.696 -13.095 1.00 95.06 103 THR A O 1
ATOM 858 N N . ILE A 1 104 ? -2.750 -0.626 -11.613 1.00 94.44 104 ILE A N 1
ATOM 859 C CA . ILE A 1 104 ? -1.527 -0.791 -12.407 1.00 94.44 104 ILE A CA 1
ATOM 860 C C . ILE A 1 104 ? -1.076 -2.255 -12.389 1.00 94.44 104 ILE A C 1
ATOM 862 O O . ILE A 1 104 ? -0.797 -2.803 -13.453 1.00 94.44 104 ILE A O 1
ATOM 866 N N . TYR A 1 105 ? -1.049 -2.908 -11.224 1.00 94.50 105 TYR A N 1
ATOM 867 C CA . TYR A 1 105 ? -0.653 -4.316 -11.140 1.00 94.50 105 TYR A CA 1
ATOM 868 C C . TYR A 1 105 ? -1.626 -5.260 -11.850 1.00 94.50 105 TYR A C 1
ATOM 870 O O . TYR A 1 105 ? -1.174 -6.198 -12.494 1.00 94.50 105 TYR A O 1
ATOM 878 N N . GLU A 1 106 ? -2.932 -4.992 -11.828 1.00 93.75 106 GLU A N 1
ATOM 879 C CA . GLU A 1 106 ? -3.917 -5.762 -12.600 1.00 93.75 106 GLU A CA 1
ATOM 880 C C . GLU A 1 106 ? -3.708 -5.606 -14.113 1.00 93.75 106 GLU A C 1
ATOM 882 O O . GLU A 1 106 ? -3.760 -6.591 -14.848 1.00 93.75 106 GLU A O 1
ATOM 887 N N . LYS A 1 107 ? -3.399 -4.388 -14.583 1.00 92.81 107 LYS A N 1
ATOM 888 C CA . LYS A 1 107 ? -3.046 -4.135 -15.992 1.00 92.81 107 LYS A CA 1
ATOM 889 C C . LYS A 1 107 ? -1.736 -4.804 -16.401 1.00 92.81 107 LYS A C 1
ATOM 891 O O . LYS A 1 107 ? -1.615 -5.259 -17.532 1.00 92.81 107 LYS A O 1
ATOM 896 N N . LEU A 1 108 ? -0.750 -4.856 -15.504 1.00 90.69 108 LEU A N 1
ATOM 897 C CA . LEU A 1 108 ? 0.477 -5.615 -15.743 1.00 90.69 108 LEU A CA 1
ATOM 898 C C . LEU A 1 108 ? 0.163 -7.119 -15.782 1.00 90.69 108 LEU A C 1
ATOM 900 O O . LEU A 1 108 ? 0.590 -7.805 -16.703 1.00 90.69 108 LEU A O 1
ATOM 904 N N . ALA A 1 109 ? -0.655 -7.629 -14.860 1.00 91.50 109 ALA A N 1
ATOM 905 C CA . ALA A 1 109 ? -1.039 -9.037 -14.817 1.00 91.50 109 ALA A CA 1
ATOM 906 C C . ALA A 1 109 ? -1.787 -9.507 -16.074 1.00 91.50 109 ALA A C 1
ATOM 908 O O . ALA A 1 109 ? -1.616 -10.653 -16.475 1.00 91.50 109 ALA A O 1
ATOM 909 N N . SER A 1 110 ? -2.597 -8.653 -16.706 1.00 89.31 110 SER A N 1
ATOM 910 C CA . SER A 1 110 ? -3.303 -9.005 -17.946 1.00 89.31 110 SER A CA 1
ATOM 911 C C . SER A 1 110 ? -2.431 -8.937 -19.205 1.00 89.31 110 SER A C 1
ATOM 913 O O . SER A 1 110 ? -2.797 -9.518 -20.223 1.00 89.31 110 SER A O 1
ATOM 915 N N . ALA A 1 111 ? -1.292 -8.240 -19.154 1.00 87.06 111 ALA A N 1
ATOM 916 C CA . ALA A 1 111 ? -0.420 -8.017 -20.307 1.00 87.06 111 ALA A CA 1
ATOM 917 C C . ALA A 1 111 ? 0.718 -9.046 -20.452 1.00 87.06 111 ALA A C 1
ATOM 919 O O . ALA A 1 111 ? 1.321 -9.131 -21.522 1.00 87.06 111 ALA A O 1
ATOM 920 N N . PHE A 1 112 ? 1.045 -9.798 -19.396 1.00 84.44 112 PHE A N 1
ATOM 921 C CA . PHE A 1 112 ? 2.180 -10.732 -19.367 1.00 84.44 112 PHE A CA 1
ATOM 922 C C . PHE A 1 112 ? 1.745 -12.199 -19.225 1.00 84.44 112 PHE A C 1
ATOM 924 O O . PHE A 1 112 ? 0.568 -12.513 -19.076 1.00 84.44 112 PHE A O 1
ATOM 931 N N . THR A 1 113 ? 2.720 -13.110 -19.299 1.00 84.88 113 THR A N 1
ATOM 932 C CA . THR A 1 113 ? 2.521 -14.555 -19.126 1.00 84.88 113 THR A CA 1
ATOM 933 C C . THR A 1 113 ? 1.961 -14.899 -17.746 1.00 84.88 113 THR A C 1
ATOM 935 O O . THR A 1 113 ? 2.151 -14.162 -16.778 1.00 84.88 113 THR A O 1
ATOM 938 N N . GLU A 1 114 ? 1.308 -16.056 -17.642 1.00 81.56 114 GLU A N 1
ATOM 939 C CA . GLU A 1 114 ? 0.594 -16.480 -16.434 1.00 81.56 114 GLU A CA 1
ATOM 940 C C . GLU A 1 114 ? 1.492 -16.581 -15.186 1.00 81.56 114 GLU A C 1
ATOM 942 O O . GLU A 1 114 ? 1.070 -16.207 -14.093 1.00 81.56 114 GLU A O 1
ATOM 947 N N . GLU A 1 115 ? 2.765 -16.958 -15.349 1.00 82.25 115 GLU A N 1
ATOM 948 C CA . GLU A 1 115 ? 3.756 -16.979 -14.261 1.00 82.25 115 GLU A CA 1
ATOM 949 C C . GLU A 1 115 ? 4.052 -15.580 -13.695 1.00 82.25 115 GLU A C 1
ATOM 951 O O . GLU A 1 115 ? 4.107 -15.390 -12.480 1.00 82.25 115 GLU A O 1
ATOM 956 N N . MET A 1 116 ? 4.215 -14.572 -14.560 1.00 81.81 116 MET A N 1
ATOM 957 C CA . MET A 1 116 ? 4.436 -13.188 -14.122 1.00 81.81 116 MET A CA 1
ATOM 958 C C . MET A 1 116 ? 3.143 -12.564 -13.588 1.00 81.81 116 MET A C 1
ATOM 960 O O . MET A 1 116 ? 3.169 -11.799 -12.624 1.00 81.81 116 MET A O 1
ATOM 964 N N . ALA A 1 117 ? 2.001 -12.922 -14.179 1.00 85.56 117 ALA A N 1
ATOM 965 C CA . ALA A 1 117 ? 0.689 -12.497 -13.716 1.00 85.56 117 ALA A CA 1
ATOM 966 C C . ALA A 1 117 ? 0.399 -12.981 -12.289 1.00 85.56 117 ALA A C 1
ATOM 968 O O . ALA A 1 117 ? -0.168 -12.225 -11.500 1.00 85.56 117 ALA A O 1
ATOM 969 N N . ALA A 1 118 ? 0.826 -14.199 -11.932 1.00 89.94 118 ALA A N 1
ATOM 970 C CA . ALA A 1 118 ? 0.679 -14.737 -10.582 1.00 89.94 118 ALA A CA 1
ATOM 971 C C . ALA A 1 118 ? 1.364 -13.852 -9.526 1.00 89.94 118 ALA A C 1
ATOM 973 O O . ALA A 1 118 ? 0.762 -13.560 -8.494 1.00 89.94 118 ALA A O 1
ATOM 974 N N . LEU A 1 119 ? 2.569 -13.345 -9.811 1.00 91.00 119 LEU A N 1
ATOM 975 C CA . LEU A 1 119 ? 3.306 -12.463 -8.899 1.00 91.00 119 LEU A CA 1
ATOM 976 C C . LEU A 1 119 ? 2.596 -11.114 -8.694 1.00 91.00 119 LEU A C 1
ATOM 978 O O . LEU A 1 119 ? 2.494 -10.622 -7.569 1.00 91.00 119 LEU A O 1
ATOM 982 N N . TYR A 1 120 ? 2.052 -10.525 -9.762 1.00 91.62 120 TYR A N 1
ATOM 983 C CA . TYR A 1 120 ? 1.286 -9.280 -9.650 1.00 91.62 120 TYR A CA 1
ATOM 984 C C . TYR A 1 120 ? -0.046 -9.477 -8.914 1.00 91.62 120 TYR A C 1
ATOM 986 O O . TYR A 1 120 ? -0.409 -8.635 -8.093 1.00 91.62 120 TYR A O 1
ATOM 994 N N . ARG A 1 121 ? -0.750 -10.594 -9.148 1.00 90.31 121 ARG A N 1
ATOM 995 C CA . ARG A 1 121 ? -1.977 -10.942 -8.409 1.00 90.31 121 ARG A CA 1
ATOM 996 C C . ARG A 1 121 ? -1.693 -11.135 -6.923 1.00 90.31 121 ARG A C 1
ATOM 998 O O . ARG A 1 121 ? -2.362 -10.511 -6.109 1.00 90.31 121 ARG A O 1
ATOM 1005 N N . GLN A 1 122 ? -0.630 -11.864 -6.576 1.00 92.19 122 GLN A N 1
ATOM 1006 C CA . GLN A 1 122 ? -0.196 -12.024 -5.185 1.00 92.19 122 GLN A CA 1
ATOM 1007 C C . GLN A 1 122 ? 0.037 -10.666 -4.507 1.00 92.19 122 GLN A C 1
ATOM 1009 O O . GLN A 1 122 ? -0.363 -10.459 -3.362 1.00 92.19 122 GLN A O 1
ATOM 1014 N N . ARG A 1 123 ? 0.639 -9.706 -5.221 1.00 90.56 123 ARG A N 1
ATOM 1015 C CA . ARG A 1 123 ? 0.851 -8.358 -4.686 1.00 90.56 123 ARG A CA 1
ATOM 1016 C C . ARG A 1 123 ? -0.455 -7.585 -4.479 1.00 90.56 123 ARG A C 1
ATOM 1018 O O . ARG A 1 123 ? -0.564 -6.836 -3.508 1.00 90.56 123 ARG A O 1
ATOM 1025 N N . VAL A 1 124 ? -1.434 -7.750 -5.369 1.00 92.31 124 VAL A N 1
ATOM 1026 C CA . VAL A 1 124 ? -2.782 -7.172 -5.223 1.00 92.31 124 VAL A CA 1
ATOM 1027 C C . VAL A 1 124 ? -3.517 -7.785 -4.029 1.00 92.31 124 VAL A C 1
ATOM 1029 O O . VAL A 1 124 ? -4.158 -7.063 -3.259 1.00 92.31 124 VAL A O 1
ATOM 1032 N N . ASP A 1 125 ? -3.384 -9.091 -3.827 1.00 90.25 125 ASP A N 1
ATOM 1033 C CA . ASP A 1 125 ? -3.991 -9.795 -2.698 1.00 90.25 125 ASP A CA 1
ATOM 1034 C C . ASP A 1 125 ? -3.396 -9.324 -1.362 1.00 90.25 125 ASP A C 1
ATOM 1036 O O . ASP A 1 125 ? -4.133 -9.094 -0.407 1.00 90.25 125 ASP A O 1
ATOM 1040 N N . GLU A 1 126 ? -2.089 -9.050 -1.309 1.00 89.62 126 GLU A N 1
ATOM 1041 C CA . GLU A 1 126 ? -1.413 -8.521 -0.115 1.00 89.62 126 GLU A CA 1
ATOM 1042 C C . GLU A 1 126 ? -1.903 -7.115 0.287 1.00 89.62 126 GLU A C 1
ATOM 1044 O O . GLU A 1 126 ? -2.010 -6.799 1.474 1.00 89.62 126 GLU A O 1
ATOM 1049 N N . ILE A 1 127 ? -2.229 -6.249 -0.682 1.00 90.19 127 ILE A N 1
ATOM 1050 C CA . ILE A 1 127 ? -2.728 -4.889 -0.399 1.00 90.19 127 ILE A CA 1
ATOM 1051 C C . ILE A 1 127 ? -4.245 -4.829 -0.185 1.00 90.19 127 ILE A C 1
ATOM 1053 O O . ILE A 1 127 ? -4.746 -3.844 0.364 1.00 90.19 127 ILE A O 1
ATOM 1057 N N . SER A 1 128 ? -4.982 -5.865 -0.590 1.00 88.88 128 SER A N 1
ATOM 1058 C CA . SER A 1 128 ? -6.447 -5.908 -0.519 1.00 88.88 128 SER A CA 1
ATOM 1059 C C . SER A 1 128 ? -7.011 -5.723 0.902 1.00 88.88 128 SER A C 1
ATOM 1061 O O . SER A 1 128 ? -7.971 -4.955 1.050 1.00 88.88 128 SER A O 1
ATOM 1063 N N . PRO A 1 129 ? -6.416 -6.303 1.967 1.00 88.38 129 PRO A N 1
ATOM 1064 C CA . PRO A 1 129 ? -6.822 -6.024 3.343 1.00 88.38 129 PRO A CA 1
ATOM 1065 C C . PRO A 1 129 ? -6.705 -4.546 3.729 1.00 88.38 129 PRO A C 1
ATOM 1067 O O . PRO A 1 129 ? -7.592 -4.017 4.399 1.00 88.38 129 PRO A O 1
ATOM 1070 N N . ASN A 1 130 ? -5.661 -3.849 3.267 1.00 87.88 130 ASN A N 1
ATOM 1071 C CA . ASN A 1 130 ? -5.472 -2.424 3.560 1.00 87.88 130 ASN A CA 1
ATOM 1072 C C . ASN A 1 130 ? -6.564 -1.569 2.905 1.00 87.88 130 ASN A C 1
ATOM 1074 O O . ASN A 1 130 ? -7.105 -0.673 3.551 1.00 87.88 130 ASN A O 1
ATOM 1078 N N . ILE A 1 131 ? -6.938 -1.876 1.657 1.00 88.56 131 ILE A N 1
ATOM 1079 C CA . ILE A 1 131 ? -8.010 -1.173 0.931 1.00 88.56 131 ILE A CA 1
ATOM 1080 C C . ILE A 1 131 ? -9.352 -1.340 1.652 1.00 88.56 131 ILE A C 1
ATOM 1082 O O . ILE A 1 131 ? -10.057 -0.358 1.885 1.00 88.56 131 ILE A O 1
ATOM 1086 N N . ARG A 1 132 ? -9.690 -2.571 2.052 1.00 85.12 132 ARG A N 1
ATOM 1087 C CA . ARG A 1 132 ? -10.938 -2.869 2.775 1.00 85.12 132 ARG A CA 1
ATOM 1088 C C . ARG A 1 132 ? -10.967 -2.195 4.148 1.00 85.12 132 ARG A C 1
ATOM 1090 O O . ARG A 1 132 ? -11.991 -1.640 4.537 1.00 85.12 132 ARG A O 1
ATOM 1097 N N . TYR A 1 133 ? -9.831 -2.157 4.845 1.00 83.69 133 TYR A N 1
ATOM 1098 C CA . TYR A 1 133 ? -9.703 -1.423 6.103 1.00 83.69 133 TYR A CA 1
ATOM 1099 C C . TYR A 1 133 ? -9.923 0.088 5.921 1.00 83.69 133 TYR A C 1
ATOM 1101 O O . TYR A 1 133 ? -10.625 0.715 6.715 1.00 83.69 133 TYR A O 1
ATOM 1109 N N . CYS A 1 134 ? -9.375 0.683 4.857 1.00 87.38 134 CYS A N 1
ATOM 1110 C CA . CYS A 1 134 ? -9.666 2.073 4.507 1.00 87.38 134 CYS A CA 1
ATOM 1111 C C . CYS A 1 134 ? -11.163 2.289 4.230 1.00 87.38 134 CYS A C 1
ATOM 1113 O O . CYS A 1 134 ? -11.719 3.261 4.731 1.00 87.38 134 CYS A O 1
ATOM 1115 N N . ALA A 1 135 ? -11.822 1.388 3.489 1.00 83.81 135 ALA A N 1
ATOM 1116 C CA . ALA A 1 135 ? -13.253 1.489 3.166 1.00 83.81 135 ALA A CA 1
ATOM 1117 C C . ALA A 1 135 ? -14.132 1.482 4.417 1.00 83.81 135 ALA A C 1
ATOM 1119 O O . ALA A 1 135 ? -15.011 2.331 4.576 1.00 83.81 135 ALA A O 1
ATOM 1120 N N . TYR A 1 136 ? -13.819 0.589 5.355 1.00 81.88 136 TYR A N 1
ATOM 1121 C CA . TYR A 1 136 ? -14.507 0.527 6.636 1.00 81.88 136 TYR A CA 1
ATOM 1122 C C . TYR A 1 136 ? -14.405 1.849 7.414 1.00 81.88 136 TYR A C 1
ATOM 1124 O O . TYR A 1 136 ? -15.420 2.374 7.867 1.00 81.88 136 TYR A O 1
ATOM 1132 N N . ASN A 1 137 ? -13.206 2.433 7.526 1.00 80.88 137 ASN A N 1
ATOM 1133 C CA . ASN A 1 137 ? -13.022 3.693 8.258 1.00 80.88 137 ASN A CA 1
ATOM 1134 C C . ASN A 1 137 ? -13.633 4.914 7.555 1.00 80.88 137 ASN A C 1
ATOM 1136 O O . ASN A 1 137 ? -13.883 5.926 8.207 1.00 80.88 137 ASN A O 1
ATOM 1140 N N . ILE A 1 138 ? -13.868 4.839 6.243 1.00 82.19 138 ILE A N 1
ATOM 1141 C CA . ILE A 1 138 ? -14.590 5.874 5.490 1.00 82.19 138 ILE A CA 1
ATOM 1142 C C . ILE A 1 138 ? -16.106 5.782 5.743 1.00 82.19 138 ILE A C 1
ATOM 1144 O O . ILE A 1 138 ? -16.787 6.804 5.660 1.00 82.19 138 ILE A O 1
ATOM 1148 N N . GLY A 1 139 ? -16.618 4.605 6.124 1.00 71.88 139 GLY A N 1
ATOM 1149 C CA . GLY A 1 139 ? -18.013 4.398 6.526 1.00 71.88 139 GLY A CA 1
ATOM 1150 C C . GLY A 1 139 ? -18.801 3.398 5.677 1.00 71.88 139 GLY A C 1
ATOM 1151 O O . GLY A 1 139 ? -20.012 3.283 5.874 1.00 71.88 139 GLY A O 1
ATOM 1152 N N . ASP A 1 140 ? -18.157 2.657 4.769 1.00 68.38 140 ASP A N 1
ATOM 1153 C CA . ASP A 1 140 ? -18.835 1.634 3.965 1.00 68.38 140 ASP A CA 1
ATOM 1154 C C . ASP A 1 140 ? -19.166 0.396 4.812 1.00 68.38 140 ASP A C 1
ATOM 1156 O O . ASP A 1 140 ? -18.298 -0.407 5.154 1.00 68.38 140 ASP A O 1
ATOM 1160 N N . GLN A 1 141 ? -20.451 0.205 5.129 1.00 57.44 141 GLN A N 1
ATOM 1161 C CA . GLN A 1 141 ? -20.933 -0.942 5.915 1.00 57.44 141 GLN A CA 1
ATOM 1162 C C . GLN A 1 141 ? -20.707 -2.291 5.206 1.00 57.44 141 GLN A C 1
ATOM 1164 O O . GLN A 1 141 ? -20.482 -3.304 5.866 1.00 57.44 141 GLN A O 1
ATOM 1169 N N . ASN A 1 142 ? -20.677 -2.309 3.868 1.00 62.25 142 ASN A N 1
ATOM 1170 C CA . ASN A 1 142 ? -20.376 -3.515 3.084 1.00 62.25 142 ASN A CA 1
ATOM 1171 C C . ASN A 1 142 ? -18.938 -4.015 3.291 1.00 62.25 142 ASN A C 1
ATOM 1173 O O . ASN A 1 142 ? -18.688 -5.215 3.179 1.00 62.25 142 ASN A O 1
ATOM 1177 N N . ALA A 1 143 ? -18.010 -3.128 3.671 1.00 59.47 143 ALA A N 1
ATOM 1178 C CA . ALA A 1 143 ? -16.626 -3.495 3.943 1.00 59.47 143 ALA A CA 1
ATOM 1179 C C . ALA A 1 143 ? -16.495 -4.419 5.166 1.00 59.47 143 ALA A C 1
ATOM 1181 O O . ALA A 1 143 ? -15.515 -5.148 5.257 1.00 59.47 143 ALA A O 1
ATOM 1182 N N . ILE A 1 144 ? -17.477 -4.427 6.082 1.00 57.31 144 ILE A N 1
ATOM 1183 C CA . ILE A 1 144 ? -17.488 -5.279 7.284 1.00 57.31 144 ILE A CA 1
ATOM 1184 C C . ILE A 1 144 ? -17.643 -6.753 6.908 1.00 57.31 144 ILE A C 1
ATOM 1186 O O . ILE A 1 144 ? -16.842 -7.581 7.342 1.00 57.31 144 ILE A O 1
ATOM 1190 N N . ASN A 1 145 ? -18.637 -7.071 6.072 1.00 58.50 145 ASN A N 1
ATOM 1191 C CA . ASN A 1 145 ? -18.878 -8.437 5.596 1.00 58.50 145 ASN A CA 1
ATOM 1192 C C . ASN A 1 145 ? -17.665 -8.955 4.807 1.00 58.50 145 ASN A C 1
ATOM 1194 O O . ASN A 1 145 ? -17.212 -10.082 4.997 1.00 58.50 145 ASN A O 1
ATOM 1198 N N . ASP A 1 146 ? -17.075 -8.073 4.005 1.00 62.88 146 ASP A N 1
ATOM 1199 C CA . ASP A 1 146 ? -15.875 -8.319 3.213 1.00 62.88 146 ASP A CA 1
ATOM 1200 C C . ASP A 1 146 ? -14.602 -8.531 4.059 1.00 62.88 146 ASP A C 1
ATOM 1202 O O . ASP A 1 146 ? -13.716 -9.304 3.684 1.00 62.88 146 ASP A O 1
ATOM 1206 N N . LEU A 1 147 ? -14.483 -7.845 5.199 1.00 60.56 147 LEU A N 1
ATOM 1207 C CA . LEU A 1 147 ? -13.395 -8.025 6.167 1.00 60.56 147 LEU A CA 1
ATOM 1208 C C . LEU A 1 147 ? -13.529 -9.368 6.897 1.00 60.56 147 LEU A C 1
ATOM 1210 O O . LEU A 1 147 ? -12.546 -10.072 7.128 1.00 60.56 147 LEU A O 1
ATOM 1214 N N . MET A 1 148 ? -14.768 -9.717 7.243 1.00 57.44 148 MET A N 1
ATOM 1215 C CA . MET A 1 148 ? -15.127 -10.926 7.973 1.00 57.44 148 MET A CA 1
ATOM 1216 C C . MET A 1 148 ? -14.888 -12.189 7.135 1.00 57.44 148 MET A C 1
ATOM 1218 O O . MET A 1 148 ? -14.404 -13.190 7.663 1.00 57.44 148 MET A O 1
ATOM 1222 N N . GLN A 1 149 ? -15.113 -12.116 5.820 1.00 61.31 149 GLN A N 1
ATOM 1223 C CA . GLN A 1 149 ? -14.841 -13.209 4.886 1.00 61.31 149 GLN A CA 1
ATOM 1224 C C . GLN A 1 149 ? -13.335 -13.509 4.729 1.00 61.31 149 GLN A C 1
ATOM 1226 O O . GLN A 1 149 ? -12.957 -14.670 4.597 1.00 61.31 149 GLN A O 1
ATOM 1231 N N . MET A 1 150 ? -12.451 -12.504 4.829 1.00 53.78 150 MET A N 1
ATOM 1232 C CA . MET A 1 150 ? -10.990 -12.711 4.750 1.00 53.78 150 MET A CA 1
ATOM 1233 C C . MET A 1 150 ? -10.376 -13.347 6.005 1.00 53.78 150 MET A C 1
ATOM 1235 O O . MET A 1 150 ? -9.296 -13.935 5.942 1.00 53.78 150 MET A O 1
ATOM 1239 N N . ARG A 1 151 ? -11.055 -13.270 7.157 1.00 53.72 151 ARG A N 1
ATOM 1240 C CA . ARG A 1 151 ? -10.652 -14.006 8.367 1.00 53.72 151 ARG A CA 1
ATOM 1241 C C . ARG A 1 151 ? -10.717 -15.516 8.143 1.00 53.72 151 ARG A C 1
ATOM 1243 O O . ARG A 1 151 ? -9.859 -16.245 8.629 1.00 53.72 151 ARG A O 1
ATOM 1250 N N . LEU A 1 152 ? -11.720 -15.971 7.393 1.00 49.69 152 LEU A N 1
ATOM 1251 C CA . LEU A 1 152 ? -11.933 -17.385 7.088 1.00 49.69 152 LEU A CA 1
ATOM 1252 C C . LEU A 1 152 ? -10.872 -17.937 6.121 1.00 49.69 152 LEU A C 1
ATOM 1254 O O . LEU A 1 152 ? -10.617 -19.136 6.132 1.00 49.69 152 LEU A O 1
ATOM 1258 N N . THR A 1 153 ? -10.216 -17.075 5.334 1.00 53.16 153 THR A N 1
ATOM 1259 C CA . THR A 1 153 ? -9.173 -17.458 4.365 1.00 53.16 153 THR A CA 1
ATOM 1260 C C . THR A 1 153 ? -7.733 -17.279 4.872 1.00 53.16 153 THR A C 1
ATOM 1262 O O . THR A 1 153 ? -6.794 -17.584 4.143 1.00 53.16 153 THR A O 1
ATOM 1265 N N . GLY A 1 154 ? -7.525 -16.845 6.125 1.00 47.12 154 GLY A N 1
ATOM 1266 C CA . GLY A 1 154 ? -6.222 -16.917 6.812 1.00 47.12 154 GLY A CA 1
ATOM 1267 C C . GLY A 1 154 ? -5.152 -15.891 6.397 1.00 47.12 154 GLY A C 1
ATOM 1268 O O . GLY A 1 154 ? -3.992 -16.044 6.767 1.00 47.12 154 GLY A O 1
ATOM 1269 N N . GLY A 1 155 ? -5.504 -14.832 5.661 1.00 42.25 155 GLY A N 1
ATOM 1270 C CA . GLY A 1 155 ? -4.532 -13.932 5.010 1.00 42.25 155 GLY A CA 1
ATOM 1271 C C . GLY A 1 155 ? -3.927 -12.783 5.841 1.00 42.25 155 GLY A C 1
ATOM 1272 O O . GLY A 1 155 ? -3.325 -11.885 5.261 1.00 42.25 155 GLY A O 1
ATOM 1273 N N . GLY A 1 156 ? -4.090 -12.734 7.167 1.00 42.59 156 GLY A N 1
ATOM 1274 C CA . GLY A 1 156 ? -3.735 -11.549 7.970 1.00 42.59 156 GLY A CA 1
ATOM 1275 C C . GLY A 1 156 ? -2.520 -11.729 8.884 1.00 42.59 156 GLY A C 1
ATOM 1276 O O . GLY A 1 156 ? -2.682 -12.104 10.041 1.00 42.59 156 GLY A O 1
ATOM 1277 N N . GLY A 1 157 ? -1.309 -11.423 8.411 1.00 40.00 157 GLY A N 1
ATOM 1278 C CA . GLY A 1 157 ? -0.091 -11.439 9.233 1.00 40.00 157 GLY A CA 1
ATOM 1279 C C . GLY A 1 157 ? 0.134 -10.157 10.056 1.00 40.00 157 GLY A C 1
ATOM 1280 O O . GLY A 1 157 ? 0.224 -9.069 9.495 1.00 40.00 157 GLY A O 1
ATOM 1281 N N . GLY A 1 158 ? 0.313 -10.315 11.379 1.00 50.84 158 GLY A N 1
ATOM 1282 C CA . GLY A 1 158 ? 0.803 -9.300 12.336 1.00 50.84 158 GLY A CA 1
ATOM 1283 C C . GLY A 1 158 ? -0.214 -8.221 12.738 1.00 50.84 158 GLY A C 1
ATOM 1284 O O . GLY A 1 158 ? -1.074 -7.903 11.933 1.00 50.84 158 GLY A O 1
ATOM 1285 N N . MET A 1 159 ? -0.109 -7.684 13.976 1.00 43.62 159 MET A N 1
ATOM 1286 C CA . MET A 1 159 ? -0.797 -6.540 14.661 1.00 43.62 159 MET A CA 1
ATOM 1287 C C . MET A 1 159 ? -2.107 -5.957 14.098 1.00 43.62 159 MET A C 1
ATOM 1289 O O . MET A 1 159 ? -3.034 -5.655 14.847 1.00 43.62 159 MET A O 1
ATOM 1293 N N . MET A 1 160 ? -2.187 -5.752 12.785 1.00 50.31 160 MET A N 1
ATOM 1294 C CA . MET A 1 160 ? -3.438 -5.592 12.061 1.00 50.31 160 MET A CA 1
ATOM 1295 C C . MET A 1 160 ? -4.428 -6.702 12.418 1.00 50.31 160 MET A C 1
ATOM 1297 O O . MET A 1 160 ? -5.583 -6.368 12.592 1.00 50.31 160 MET A O 1
ATOM 1301 N N . ALA A 1 161 ? -3.995 -7.951 12.634 1.00 55.50 161 ALA A N 1
ATOM 1302 C CA . ALA A 1 161 ? -4.862 -9.048 13.079 1.00 55.50 161 ALA A CA 1
ATOM 1303 C C . ALA A 1 161 ? -5.559 -8.772 14.428 1.00 55.50 161 ALA A C 1
ATOM 1305 O O . ALA A 1 161 ? -6.760 -8.983 14.542 1.00 55.50 161 ALA A O 1
ATOM 1306 N N . GLU A 1 162 ? -4.861 -8.223 15.429 1.00 57.44 162 GLU A N 1
ATOM 1307 C CA . GLU A 1 162 ? -5.473 -7.875 16.726 1.00 57.44 162 GLU A CA 1
ATOM 1308 C C . GLU A 1 162 ? -6.423 -6.675 16.612 1.00 57.44 162 GLU A C 1
ATOM 1310 O O . GLU A 1 162 ? -7.512 -6.662 17.194 1.00 57.44 162 GLU A O 1
ATOM 1315 N N . LYS A 1 163 ? -6.055 -5.668 15.808 1.00 57.28 163 LYS A N 1
ATOM 1316 C CA . LYS A 1 163 ? -6.970 -4.562 15.482 1.00 57.28 163 LYS A CA 1
ATOM 1317 C C . LYS A 1 163 ? -8.172 -5.048 14.668 1.00 57.28 163 LYS A C 1
ATOM 1319 O O . LYS A 1 163 ? -9.277 -4.574 14.887 1.00 57.28 163 LYS A O 1
ATOM 1324 N N . LEU A 1 164 ? -7.986 -6.023 13.784 1.00 55.59 164 LEU A N 1
ATOM 1325 C CA . LEU A 1 164 ? -9.051 -6.659 13.013 1.00 55.59 164 LEU A CA 1
ATOM 1326 C C . LEU A 1 164 ? -10.007 -7.406 13.942 1.00 55.59 164 LEU A C 1
ATOM 1328 O O . LEU A 1 164 ? -11.207 -7.197 13.862 1.00 55.59 164 LEU A O 1
ATOM 1332 N N . GLU A 1 165 ? -9.488 -8.216 14.865 1.00 60.41 165 GLU A N 1
ATOM 1333 C CA . GLU A 1 165 ? -10.273 -8.977 15.846 1.00 60.41 165 GLU A CA 1
ATOM 1334 C C . GLU A 1 165 ? -11.070 -8.064 16.787 1.00 60.41 165 GLU A C 1
ATOM 1336 O O . GLU A 1 165 ? -12.263 -8.275 17.025 1.00 60.41 165 GLU A O 1
ATOM 1341 N N . THR A 1 166 ? -10.450 -6.993 17.286 1.00 63.78 166 THR A N 1
ATOM 1342 C CA . THR A 1 166 ? -11.143 -6.006 18.134 1.00 63.78 166 THR A CA 1
ATOM 1343 C C . THR A 1 166 ? -12.229 -5.246 17.367 1.00 63.78 166 THR A C 1
ATOM 1345 O O . THR A 1 166 ? -13.291 -4.958 17.914 1.00 63.78 166 THR A O 1
ATOM 1348 N N . LEU A 1 167 ? -12.025 -4.975 16.079 1.00 60.25 167 LEU A N 1
ATOM 1349 C CA . LEU A 1 167 ? -13.032 -4.327 15.238 1.00 60.25 167 LEU A CA 1
ATOM 1350 C C . LEU A 1 167 ? -14.146 -5.287 14.796 1.00 60.25 167 LEU A C 1
ATOM 1352 O O . LEU A 1 167 ? -15.306 -4.888 14.772 1.00 60.25 167 LEU A O 1
ATOM 1356 N N . ILE A 1 168 ? -13.840 -6.558 14.528 1.00 63.41 168 ILE A N 1
ATOM 1357 C CA . ILE A 1 168 ? -14.837 -7.600 14.231 1.00 63.41 168 ILE A CA 1
ATOM 1358 C C . ILE A 1 168 ? -15.720 -7.852 15.451 1.00 63.41 168 ILE A C 1
ATOM 1360 O O . ILE A 1 168 ? -16.939 -7.951 15.326 1.00 63.41 168 ILE A O 1
ATOM 1364 N N . THR A 1 169 ? -15.137 -7.920 16.648 1.00 65.62 169 THR A N 1
ATOM 1365 C CA . THR A 1 169 ? -15.919 -8.052 17.884 1.00 65.62 169 THR A CA 1
ATOM 1366 C C . THR A 1 169 ? -16.818 -6.836 18.115 1.00 65.62 169 THR A C 1
ATOM 1368 O O . THR A 1 169 ? -17.974 -7.019 18.489 1.00 65.62 169 THR A O 1
ATOM 1371 N N . GLN A 1 170 ? -16.359 -5.618 17.807 1.00 64.75 170 GLN A N 1
ATOM 1372 C CA . GLN A 1 170 ? -17.196 -4.410 17.846 1.00 64.75 170 GLN A CA 1
ATOM 1373 C C . GLN A 1 170 ? -18.291 -4.372 16.766 1.00 64.75 170 GLN A C 1
ATOM 1375 O O . GLN A 1 170 ? -19.387 -3.870 17.013 1.00 64.75 170 GLN A O 1
ATOM 1380 N N . ALA A 1 171 ? -18.027 -4.889 15.566 1.00 62.69 171 ALA A N 1
ATOM 1381 C CA . ALA A 1 171 ? -19.046 -5.015 14.528 1.00 62.69 171 ALA A CA 1
ATOM 1382 C C . ALA A 1 171 ? -20.117 -6.035 14.946 1.00 62.69 171 ALA A C 1
ATOM 1384 O O . ALA A 1 171 ? -21.309 -5.737 14.892 1.00 62.69 171 ALA A O 1
ATOM 1385 N N . ARG A 1 172 ? -19.694 -7.185 15.485 1.00 63.19 172 ARG A N 1
ATOM 1386 C CA . ARG A 1 172 ? -20.588 -8.218 16.026 1.00 63.19 172 ARG A CA 1
ATOM 1387 C C . ARG A 1 172 ? -21.433 -7.716 17.186 1.00 63.19 172 ARG A C 1
ATOM 1389 O O . ARG A 1 172 ? -22.605 -8.059 17.246 1.00 63.19 172 ARG A O 1
ATOM 1396 N N . THR A 1 173 ? -20.892 -6.904 18.095 1.00 61.78 173 THR A N 1
ATOM 1397 C CA . THR A 1 173 ? -21.692 -6.334 19.194 1.00 61.78 173 THR A CA 1
ATOM 1398 C C . THR A 1 173 ? -22.750 -5.361 18.678 1.00 61.78 173 THR A C 1
ATOM 1400 O O . THR A 1 173 ? -23.883 -5.401 19.152 1.00 61.78 173 THR A O 1
ATOM 1403 N N . LYS A 1 174 ? -22.432 -4.539 17.668 1.00 64.12 174 LYS A N 1
ATOM 1404 C CA . LYS A 1 174 ? -23.417 -3.660 17.012 1.00 64.12 174 LYS A CA 1
ATOM 1405 C C . LYS A 1 174 ? -24.504 -4.452 16.281 1.00 64.12 174 LYS A C 1
ATOM 1407 O O . LYS A 1 174 ? -25.674 -4.113 16.400 1.00 64.12 174 LYS A O 1
ATOM 1412 N N . GLN A 1 175 ? -24.136 -5.525 15.586 1.00 59.44 175 GLN A N 1
ATOM 1413 C CA . GLN A 1 175 ? -25.076 -6.393 14.865 1.00 59.44 175 GLN A CA 1
ATOM 1414 C C . GLN A 1 175 ? -25.944 -7.227 15.831 1.00 59.44 175 GLN A C 1
ATOM 1416 O O . GLN A 1 175 ? -27.148 -7.378 15.632 1.00 59.44 175 GLN A O 1
ATOM 1421 N N . ALA A 1 176 ? -25.366 -7.680 16.948 1.00 56.62 176 ALA A N 1
ATOM 1422 C CA . ALA A 1 176 ? -26.066 -8.350 18.045 1.00 56.62 176 ALA A CA 1
ATOM 1423 C C . ALA A 1 176 ? -27.050 -7.432 18.785 1.00 56.62 176 ALA A C 1
ATOM 1425 O O . ALA A 1 176 ? -28.035 -7.914 19.346 1.00 56.62 176 ALA A O 1
ATOM 1426 N N . ALA A 1 177 ? -26.830 -6.115 18.779 1.00 59.03 177 ALA A N 1
ATOM 1427 C CA . ALA A 1 177 ? -27.800 -5.167 19.320 1.00 59.03 177 ALA A CA 1
ATOM 1428 C C . ALA A 1 177 ? -29.106 -5.147 18.502 1.00 59.03 177 ALA A C 1
ATOM 1430 O O . ALA A 1 177 ? -30.164 -4.880 19.064 1.00 59.03 177 ALA A O 1
ATOM 1431 N N . THR A 1 178 ? -29.043 -5.477 17.206 1.00 58.28 178 THR A N 1
ATOM 1432 C CA . THR A 1 178 ? -30.203 -5.545 16.304 1.00 58.28 178 THR A CA 1
ATOM 1433 C C . THR A 1 178 ? -30.939 -6.890 16.381 1.00 58.28 178 THR A C 1
ATOM 1435 O O . THR A 1 178 ? -32.147 -6.932 16.171 1.00 58.28 178 THR A O 1
ATOM 1438 N N . MET A 1 179 ? -30.252 -7.988 16.725 1.00 56.72 179 MET A N 1
ATOM 1439 C CA . MET A 1 179 ? -30.875 -9.309 16.897 1.00 56.72 179 MET A CA 1
ATOM 1440 C C . MET A 1 179 ? -31.431 -9.500 18.315 1.00 56.72 179 MET A C 1
ATOM 1442 O O . MET A 1 179 ? -30.736 -9.975 19.211 1.00 56.72 179 MET A O 1
ATOM 1446 N N . SER A 1 180 ? -32.695 -9.136 18.535 1.00 59.19 180 SER A N 1
ATOM 1447 C CA . SER A 1 180 ? -33.379 -9.314 19.827 1.00 59.19 180 SER A CA 1
ATOM 1448 C C . SER A 1 180 ? -34.075 -10.672 19.997 1.00 59.19 180 SER A C 1
ATOM 1450 O O . SER A 1 180 ? -34.380 -11.055 21.129 1.00 59.19 180 SER A O 1
ATOM 1452 N N . GLU A 1 181 ? -34.304 -11.416 18.912 1.00 65.06 181 GLU A N 1
ATOM 1453 C CA . GLU A 1 181 ? -35.115 -12.639 18.899 1.00 65.06 181 GLU A CA 1
ATOM 1454 C C . GLU A 1 181 ? -34.464 -13.753 18.071 1.00 65.06 181 GLU A C 1
ATOM 1456 O O . GLU A 1 181 ? -33.871 -13.493 17.024 1.00 65.06 181 GLU A O 1
ATOM 1461 N N . VAL A 1 182 ? -34.561 -14.994 18.560 1.00 70.88 182 VAL A N 1
ATOM 1462 C CA . VAL A 1 182 ? -34.064 -16.199 17.878 1.00 70.88 182 VAL A CA 1
ATOM 1463 C C . VAL A 1 182 ? -35.151 -17.266 17.879 1.00 70.88 182 VAL A C 1
ATOM 1465 O O . VAL A 1 182 ? -35.817 -17.490 18.892 1.00 70.88 182 VAL A O 1
ATOM 1468 N N . GLU A 1 183 ? -35.331 -17.936 16.745 1.00 70.88 183 GLU A N 1
ATOM 1469 C CA . GLU A 1 183 ? -36.323 -18.994 16.590 1.00 70.88 183 GLU A CA 1
ATOM 1470 C C . GLU A 1 183 ? -35.756 -20.348 17.046 1.00 70.88 183 GLU A C 1
ATOM 1472 O O . GLU A 1 183 ? -34.781 -20.855 16.495 1.00 70.88 183 GLU A O 1
ATOM 1477 N N . TRP A 1 184 ? -36.372 -20.958 18.063 1.00 71.00 184 TRP A N 1
ATOM 1478 C CA . TRP A 1 184 ? -36.009 -22.282 18.574 1.00 71.00 184 TRP A CA 1
ATOM 1479 C C . TRP A 1 184 ? -37.206 -23.230 18.460 1.00 71.00 184 TRP A C 1
ATOM 1481 O O . TRP A 1 184 ? -38.216 -23.056 19.143 1.00 71.00 184 TRP A O 1
ATOM 1491 N N . ARG A 1 185 ? -37.085 -24.287 17.637 1.00 69.00 185 ARG A N 1
ATOM 1492 C CA . ARG A 1 185 ? -38.140 -25.305 17.397 1.00 69.00 185 ARG A CA 1
ATOM 1493 C C . ARG A 1 185 ? -39.526 -24.676 17.138 1.00 69.00 185 ARG A C 1
ATOM 1495 O O . ARG A 1 185 ? -40.515 -25.101 17.736 1.00 69.00 185 ARG A O 1
ATOM 1502 N N . GLY A 1 186 ? -39.576 -23.652 16.281 1.00 72.31 186 GLY A N 1
ATOM 1503 C CA . GLY A 1 186 ? -40.811 -22.966 15.876 1.00 72.31 186 GLY A CA 1
ATOM 1504 C C . GLY A 1 186 ? -41.371 -21.965 16.893 1.00 72.31 186 GLY A C 1
ATOM 1505 O O . GLY A 1 186 ? -42.534 -21.583 16.796 1.00 72.31 186 GLY A O 1
ATOM 1506 N N . ARG A 1 187 ? -40.593 -21.567 17.908 1.00 67.38 187 ARG A N 1
ATOM 1507 C CA . ARG A 1 187 ? -40.975 -20.532 18.882 1.00 67.38 187 ARG A CA 1
ATOM 1508 C C . ARG A 1 187 ? -39.931 -19.420 18.911 1.00 67.38 187 ARG A C 1
ATOM 1510 O O . ARG A 1 187 ? -38.745 -19.715 19.039 1.00 67.38 187 ARG A O 1
ATOM 1517 N N . SER A 1 188 ? -40.372 -18.161 18.834 1.00 70.75 188 SER A N 1
ATOM 1518 C CA . SER A 1 188 ? -39.491 -16.998 19.013 1.00 70.75 188 SER A CA 1
ATOM 1519 C C . SER A 1 188 ? -39.140 -16.842 20.492 1.00 70.75 188 SER A C 1
ATOM 1521 O O . SER A 1 188 ? -40.026 -16.757 21.347 1.00 70.75 188 SER A O 1
ATOM 1523 N N . VAL A 1 189 ? -37.844 -16.852 20.802 1.00 76.00 189 VAL A N 1
ATOM 1524 C CA . VAL A 1 189 ? -37.315 -16.678 22.155 1.00 76.00 189 VAL A CA 1
ATOM 1525 C C . VAL A 1 189 ? -36.472 -15.399 22.196 1.00 76.00 189 VAL A C 1
ATOM 1527 O O . VAL A 1 189 ? -35.482 -15.295 21.465 1.00 76.00 189 VAL A O 1
ATOM 1530 N N . PRO A 1 190 ? -36.810 -14.424 23.062 1.00 72.25 190 PRO A N 1
ATOM 1531 C CA . PRO A 1 190 ? -36.033 -13.201 23.187 1.00 72.25 190 PRO A CA 1
ATOM 1532 C C . PRO A 1 190 ? -34.723 -13.469 23.932 1.00 72.25 190 PRO A C 1
ATOM 1534 O O . PRO A 1 190 ? -34.711 -13.948 25.071 1.00 72.25 190 PRO A O 1
ATOM 1537 N N . VAL A 1 191 ? -33.598 -13.116 23.313 1.00 71.69 191 VAL A N 1
ATOM 1538 C CA . VAL A 1 191 ? -32.270 -13.332 23.900 1.00 71.69 191 VAL A CA 1
ATOM 1539 C C . VAL A 1 191 ? -31.861 -12.079 24.665 1.00 71.69 191 VAL A C 1
ATOM 1541 O O . VAL A 1 191 ? -31.368 -11.107 24.103 1.00 71.69 191 VAL A O 1
ATOM 1544 N N . LYS A 1 192 ? -32.050 -12.080 25.986 1.00 67.62 192 LYS A N 1
ATOM 1545 C CA . LYS A 1 192 ? -31.742 -10.908 26.830 1.00 67.62 192 LYS A CA 1
ATOM 1546 C C . LYS A 1 192 ? -30.246 -10.710 27.102 1.00 67.62 192 LYS A C 1
ATOM 1548 O O . LYS A 1 192 ? -29.846 -9.606 27.444 1.00 67.62 192 LYS A O 1
ATOM 1553 N N . VAL A 1 193 ? -29.431 -11.755 26.955 1.00 76.88 193 VAL A N 1
ATOM 1554 C CA . VAL A 1 193 ? -28.004 -11.740 27.314 1.00 76.88 193 VAL A CA 1
ATOM 1555 C C . VAL A 1 193 ? -27.139 -11.430 26.091 1.00 76.88 193 VAL A C 1
ATOM 1557 O O . VAL A 1 193 ? -27.085 -12.227 25.156 1.00 76.88 193 VAL A O 1
ATOM 1560 N N . ASP A 1 194 ? -26.390 -10.328 26.130 1.00 66.88 194 ASP A N 1
ATOM 1561 C CA . ASP A 1 194 ? -25.573 -9.858 24.997 1.00 66.88 194 ASP A CA 1
ATOM 1562 C C . ASP A 1 194 ? -24.506 -10.870 24.554 1.00 66.88 194 ASP A C 1
ATOM 1564 O O . ASP A 1 194 ? -24.309 -11.098 23.361 1.00 66.88 194 ASP A O 1
ATOM 1568 N N . LYS A 1 195 ? -23.865 -11.560 25.508 1.00 72.62 195 LYS A N 1
ATOM 1569 C CA . LYS A 1 195 ? -22.889 -12.624 25.207 1.00 72.62 195 LYS A CA 1
ATOM 1570 C C . LYS A 1 195 ? -23.513 -13.785 24.426 1.00 72.62 195 LYS A C 1
ATOM 1572 O O . LYS A 1 195 ? -22.860 -14.349 23.553 1.00 72.62 195 LYS A O 1
ATOM 1577 N N . ALA A 1 196 ? -24.771 -14.124 24.718 1.00 72.00 196 ALA A N 1
ATOM 1578 C CA . ALA A 1 196 ? -25.486 -15.183 24.015 1.00 72.00 196 ALA A CA 1
ATOM 1579 C C . ALA A 1 196 ? -25.867 -14.751 22.591 1.00 72.00 196 ALA A C 1
ATOM 1581 O O . ALA A 1 196 ? -25.754 -15.554 21.673 1.00 72.00 196 ALA A O 1
ATOM 1582 N N . ARG A 1 197 ? -26.227 -13.477 22.373 1.00 72.31 197 ARG A N 1
ATOM 1583 C CA . ARG A 1 197 ? -26.514 -12.950 21.024 1.00 72.31 197 ARG A CA 1
ATOM 1584 C C . ARG A 1 197 ? -25.298 -13.018 20.105 1.00 72.31 197 ARG A C 1
ATOM 1586 O O . ARG A 1 197 ? -25.406 -13.498 18.984 1.00 72.31 197 ARG A O 1
ATOM 1593 N N . ILE A 1 198 ? -24.136 -12.583 20.598 1.00 69.94 198 ILE A N 1
ATOM 1594 C CA . ILE A 1 198 ? -22.875 -12.620 19.837 1.00 69.94 198 ILE A CA 1
ATOM 1595 C C . ILE A 1 198 ? -22.510 -14.062 19.462 1.00 69.94 198 ILE A C 1
ATOM 1597 O O . ILE A 1 198 ? -22.062 -14.319 18.346 1.00 69.94 198 ILE A O 1
ATOM 1601 N N . PHE A 1 199 ? -22.715 -15.005 20.385 1.00 75.69 199 PHE A N 1
ATOM 1602 C CA . PHE A 1 199 ? -22.479 -16.425 20.134 1.00 75.69 199 PHE A CA 1
ATOM 1603 C C . PHE A 1 199 ? -23.434 -16.996 19.076 1.00 75.69 199 PHE A C 1
ATOM 1605 O O . PHE A 1 199 ? -22.982 -17.691 18.172 1.00 75.69 199 PHE A O 1
ATOM 1612 N N . LEU A 1 200 ? -24.728 -16.669 19.153 1.00 75.00 200 LEU A N 1
ATOM 1613 C CA . LEU A 1 200 ? -25.744 -17.145 18.208 1.00 75.00 200 LEU A CA 1
ATOM 1614 C C . LEU A 1 200 ? -25.529 -16.593 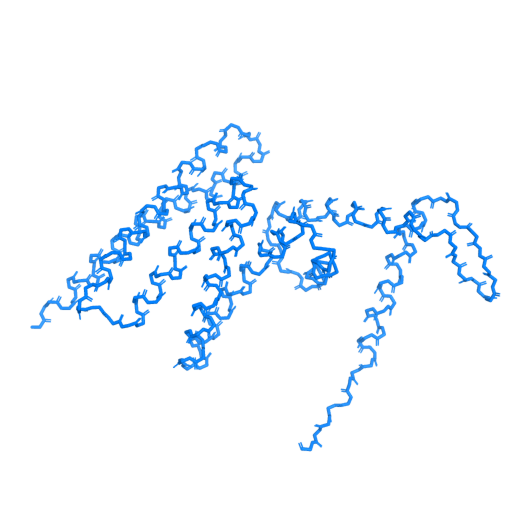16.791 1.00 75.00 200 LEU A C 1
ATOM 1616 O O . LEU A 1 200 ? -25.657 -17.345 15.832 1.00 75.00 200 LEU A O 1
ATOM 1620 N N . LEU A 1 201 ? -25.109 -15.330 16.662 1.00 71.06 201 LEU A N 1
ATOM 1621 C CA . LEU A 1 201 ? -24.652 -14.756 15.388 1.00 71.06 201 LEU A CA 1
ATOM 1622 C C . LEU A 1 201 ? -23.468 -15.540 14.810 1.00 71.06 201 LEU A C 1
ATOM 1624 O O . LEU A 1 201 ? -23.497 -15.944 13.654 1.00 71.06 201 LEU A O 1
ATOM 1628 N N . GLY A 1 202 ? -22.458 -15.830 15.637 1.00 71.81 202 GLY A N 1
ATOM 1629 C CA . GLY A 1 202 ? -21.320 -16.644 15.207 1.00 71.81 202 GLY A CA 1
ATOM 1630 C C . GLY A 1 202 ? -21.707 -18.072 14.803 1.00 71.81 202 GLY A C 1
ATOM 1631 O O . GLY A 1 202 ? -21.099 -18.630 13.895 1.00 71.81 202 GLY A O 1
ATOM 1632 N N . LEU A 1 203 ? -22.714 -18.661 15.453 1.00 75.38 203 LEU A N 1
ATOM 1633 C CA . LEU A 1 203 ? -23.273 -19.964 15.084 1.00 75.38 203 LEU A CA 1
ATOM 1634 C C . LEU A 1 203 ? -23.965 -19.918 13.719 1.00 75.38 203 LEU A C 1
ATOM 1636 O O . LEU A 1 203 ? -23.685 -20.777 12.890 1.00 75.38 203 LEU A O 1
ATOM 1640 N N . ALA A 1 204 ? -24.792 -18.901 13.465 1.00 73.19 204 ALA A N 1
ATOM 1641 C CA . ALA A 1 204 ? -25.468 -18.719 12.183 1.00 73.19 204 ALA A CA 1
ATOM 1642 C C . ALA A 1 204 ? -24.470 -18.521 11.027 1.00 73.19 204 ALA A C 1
ATOM 1644 O O . ALA A 1 204 ? -24.615 -19.146 9.977 1.00 73.19 204 ALA A O 1
ATOM 1645 N N . ASP A 1 205 ? -23.416 -17.723 11.237 1.00 70.31 205 ASP A N 1
ATOM 1646 C CA . ASP A 1 205 ? -22.338 -17.539 10.254 1.00 70.31 205 ASP A CA 1
ATOM 1647 C C . ASP A 1 205 ? -21.629 -18.866 9.937 1.00 70.31 205 ASP A C 1
ATOM 1649 O O . ASP A 1 205 ? -21.346 -19.179 8.779 1.00 70.31 205 ASP A O 1
ATOM 1653 N N . ASN A 1 206 ? -21.353 -19.671 10.969 1.00 72.69 206 ASN A N 1
ATOM 1654 C CA . ASN A 1 206 ? -20.708 -20.973 10.816 1.00 72.69 206 ASN A CA 1
ATOM 1655 C C . ASN A 1 206 ? -21.623 -21.981 10.108 1.00 72.69 206 ASN A C 1
ATOM 1657 O O . ASN A 1 206 ? -21.154 -22.737 9.262 1.00 72.69 206 ASN A O 1
ATOM 1661 N N . GLU A 1 207 ? -22.920 -21.994 10.418 1.00 78.06 207 GLU A N 1
ATOM 1662 C CA . GLU A 1 207 ? -23.904 -22.833 9.728 1.00 78.06 207 GLU A CA 1
ATOM 1663 C C . GLU A 1 207 ? -24.042 -22.440 8.253 1.00 78.06 207 GLU A C 1
ATOM 1665 O O . GLU A 1 207 ? -24.051 -23.318 7.388 1.00 78.06 207 GLU A O 1
ATOM 1670 N N . ALA A 1 208 ? -24.060 -21.140 7.945 1.00 72.25 208 ALA A N 1
ATOM 1671 C CA . ALA A 1 208 ? -24.052 -20.639 6.573 1.00 72.25 208 ALA A CA 1
ATOM 1672 C C . ALA A 1 208 ? -22.770 -21.042 5.822 1.00 72.25 208 ALA A C 1
ATOM 1674 O O . ALA A 1 208 ? -22.841 -21.481 4.671 1.00 72.25 208 ALA A O 1
ATOM 1675 N N . ALA A 1 209 ? -21.608 -20.973 6.479 1.00 68.00 209 ALA A N 1
ATOM 1676 C CA . ALA A 1 209 ? -20.340 -21.429 5.913 1.00 68.00 209 ALA A CA 1
ATOM 1677 C C . ALA A 1 209 ? -20.336 -22.949 5.655 1.00 68.00 209 ALA A C 1
ATOM 1679 O O . ALA A 1 209 ? -19.912 -23.399 4.590 1.00 68.00 209 ALA A O 1
ATOM 1680 N N . ILE A 1 210 ? -20.868 -23.753 6.582 1.00 72.81 210 ILE A N 1
ATOM 1681 C CA . ILE A 1 210 ? -21.013 -25.207 6.406 1.00 72.81 210 ILE A CA 1
ATOM 1682 C C . ILE A 1 210 ? -21.976 -25.519 5.252 1.00 72.81 210 ILE A C 1
ATOM 1684 O O . ILE A 1 210 ? -21.704 -26.415 4.451 1.00 72.81 210 ILE A O 1
ATOM 1688 N N . ALA A 1 211 ? -23.078 -24.776 5.122 1.00 75.12 211 ALA A N 1
ATOM 1689 C CA . ALA A 1 211 ? -24.028 -24.937 4.026 1.00 75.12 211 ALA A CA 1
ATOM 1690 C C . ALA A 1 211 ? -23.412 -24.593 2.657 1.00 75.12 211 ALA A C 1
ATOM 1692 O O . ALA A 1 211 ? -23.655 -25.314 1.689 1.00 75.12 211 ALA A O 1
ATOM 1693 N N . GLN A 1 212 ? -22.572 -23.553 2.578 1.00 68.12 212 GLN A N 1
ATOM 1694 C CA . GLN A 1 212 ? -21.819 -23.215 1.362 1.00 68.12 212 GLN A CA 1
ATOM 1695 C C . GLN A 1 212 ? -20.842 -24.320 0.951 1.00 68.12 212 GLN A C 1
ATOM 1697 O O . GLN A 1 212 ? -20.740 -24.634 -0.229 1.00 68.12 212 GLN A O 1
ATOM 1702 N N . VAL A 1 213 ? -20.156 -24.949 1.908 1.00 66.00 213 VAL A N 1
ATOM 1703 C CA . VAL A 1 213 ? -19.237 -26.064 1.622 1.00 66.00 213 VAL A CA 1
ATOM 1704 C C . VAL A 1 213 ? -19.996 -27.336 1.223 1.00 66.00 213 VAL A C 1
ATOM 1706 O O . VAL A 1 213 ? -19.520 -28.114 0.398 1.00 66.00 213 VAL A O 1
ATOM 1709 N N . ARG A 1 214 ? -21.189 -27.558 1.788 1.00 67.19 214 ARG A N 1
ATOM 1710 C CA . ARG A 1 214 ? -22.013 -28.748 1.527 1.00 67.19 214 ARG A CA 1
ATOM 1711 C C . ARG A 1 214 ? -22.736 -28.707 0.177 1.00 67.19 214 ARG A C 1
ATOM 1713 O O . ARG A 1 214 ? -23.059 -29.769 -0.348 1.00 67.19 214 ARG A O 1
ATOM 1720 N N . ASN A 1 215 ? -22.949 -27.517 -0.383 1.00 54.78 215 ASN A N 1
ATOM 1721 C CA . ASN A 1 215 ? -23.485 -27.314 -1.726 1.00 54.78 215 ASN A CA 1
ATOM 1722 C C . ASN A 1 215 ? -22.385 -26.781 -2.658 1.00 54.78 215 ASN A C 1
ATOM 1724 O O . ASN A 1 215 ? -22.382 -25.586 -2.964 1.00 54.78 215 ASN A O 1
ATOM 1728 N N . PRO A 1 216 ? -21.464 -27.627 -3.158 1.00 50.25 216 PRO A N 1
ATOM 1729 C CA . PRO A 1 216 ? -20.708 -27.236 -4.331 1.00 50.25 216 PRO A CA 1
ATOM 1730 C C . PRO A 1 216 ? -21.737 -27.016 -5.439 1.00 50.25 216 PRO A C 1
ATOM 1732 O O . PRO A 1 216 ? -22.492 -27.924 -5.792 1.00 50.25 216 PRO A O 1
ATOM 1735 N N . THR A 1 217 ? -21.811 -25.792 -5.958 1.00 47.03 217 THR A N 1
ATOM 1736 C CA . THR A 1 217 ? -22.442 -25.528 -7.252 1.00 47.03 217 THR A CA 1
ATOM 1737 C C . THR A 1 217 ? -22.043 -26.657 -8.202 1.00 47.03 217 THR A C 1
ATOM 1739 O O . THR A 1 217 ? -20.835 -26.877 -8.355 1.00 47.03 217 THR A O 1
ATOM 1742 N N . PRO A 1 218 ? -22.985 -27.406 -8.807 1.00 40.72 218 PRO A N 1
ATOM 1743 C CA . PRO A 1 218 ? -22.606 -28.345 -9.843 1.00 40.72 218 PRO A CA 1
ATOM 1744 C C . PRO A 1 218 ? -21.893 -27.521 -10.909 1.00 40.72 218 PRO A C 1
ATOM 1746 O O . PRO A 1 218 ? -22.451 -26.553 -11.427 1.00 40.72 218 PRO A O 1
ATOM 1749 N N . LEU A 1 219 ? -20.628 -27.860 -11.159 1.00 42.09 219 LEU A N 1
ATOM 1750 C CA . LEU A 1 219 ? -19.902 -27.412 -12.334 1.00 42.09 219 LEU A CA 1
ATOM 1751 C C . LEU A 1 219 ? -20.800 -27.733 -13.529 1.00 42.09 219 LEU A C 1
ATOM 1753 O O . LEU A 1 219 ? -20.908 -28.889 -13.936 1.00 42.09 219 LEU A O 1
ATOM 1757 N N . LEU A 1 220 ? -21.483 -26.715 -14.052 1.00 37.81 220 LEU A N 1
ATOM 1758 C CA . LEU A 1 220 ? -22.037 -26.736 -15.394 1.00 37.81 220 LEU A CA 1
ATOM 1759 C C . LEU A 1 220 ? -20.829 -26.772 -16.330 1.00 37.81 220 LEU A C 1
ATOM 1761 O O . LEU A 1 220 ? -20.344 -25.747 -16.792 1.00 37.81 220 LEU A O 1
ATOM 1765 N N . PHE A 1 221 ? -20.307 -27.980 -16.535 1.00 40.03 221 PHE A N 1
ATOM 1766 C CA . PHE A 1 221 ? -19.664 -28.340 -17.782 1.00 40.03 221 PHE A CA 1
ATOM 1767 C C . PHE A 1 221 ? -20.741 -28.244 -18.864 1.00 40.03 221 PHE A C 1
ATOM 1769 O O . PHE A 1 221 ? -21.563 -29.150 -19.011 1.00 40.03 221 PHE A O 1
ATOM 1776 N N . VAL A 1 222 ? -20.743 -27.118 -19.575 1.00 37.66 222 VAL A N 1
ATOM 1777 C CA . VAL A 1 222 ? -21.141 -27.021 -20.982 1.00 37.66 222 VAL A CA 1
ATOM 1778 C C . VAL A 1 222 ? -20.054 -26.229 -21.687 1.00 37.66 222 VAL A C 1
ATOM 1780 O O . VAL A 1 222 ? -19.706 -25.146 -21.167 1.00 37.66 222 VAL A O 1
#

Radius of gyration: 22.71 Å; chains: 1; bounding box: 69×39×53 Å

Organism: NCBI:txid183150